Protein AF-A0AAJ0U8J8-F1 (afdb_monomer)

Nearest PDB structures (foldseek):
  8u7y-assembly1_A  TM=4.766E-01  e=3.344E-02  Homo sapiens
  5ek5-assembly1_A  TM=4.121E-01  e=3.546E-02  Escherichia coli CFT073
  7kzw-assembly1_A  TM=3.649E-01  e=8.565E-02  Francisella tularensis subsp. tularensis SCHU S4
  8u01-assembly1_A  TM=3.382E-01  e=1.073E+00  Phocaeicola plebeius
  7dnb-assembly1_C  TM=1.844E-01  e=3.688E+00  Aequorea victoria

pLDDT: mean 79.03, std 18.75, range [35.84, 97.44]

Sequence (184 aa):
MRPILLLILIFAAVLLIQTVGRDTSALDTRLATMEARLERLSRQIEQLEKGNPPSAPSTTAPAPEREAQPAVASNTGDAVAWRLGARVDGEPLRVAARSLDRARDRVELLLEIKTPLDDATAWPRQQGQPAPVSVVVQDSSGSVIAEMPMTLLRGSSQEPGSYLHLGAQLPEQVGARASLIAIR

Solvent-accessible surface area (backbone atoms only — not comparable to full-atom values): 10661 Å² total; per-residue (Å²): 145,66,69,67,65,54,52,52,53,51,52,52,52,54,51,54,51,62,55,55,63,53,56,50,57,57,48,51,54,50,47,55,52,50,50,58,48,49,53,54,50,51,54,53,50,54,52,57,61,75,68,61,84,89,86,81,88,80,90,89,85,82,87,84,88,80,77,84,78,79,83,75,80,75,81,78,68,86,75,58,43,79,45,73,29,70,84,46,63,36,88,38,20,39,68,74,46,75,50,74,42,48,91,70,17,29,39,40,39,31,33,33,28,70,39,70,53,95,61,58,82,62,45,50,60,50,70,71,34,59,38,87,38,30,45,33,31,18,29,87,85,67,48,76,77,46,75,48,65,22,23,28,67,43,50,55,56,74,52,56,80,29,45,39,31,34,32,36,78,52,60,88,69,45,40,71,48,39,37,32,40,36,38,78

Mean predicted aligned error: 17.55 Å

Foldseek 3Di:
DPPVVVVVVVVVVVVVVVVVVVVVVVVVVVVVVVVVVVVVVVVVVVCVVVVDDDDDDDDDDDDDDDPDDDPPDDPPDQDAAEAEDPLAPDPQKDFPDWDADLVQQKTKTKIAGAAQDPCPVQAALDFFAFHPKKKWFAFPVRDTPDIDTWTFHDWNDRDHRTMTMIMDRHPPNRSVRGNYIYMD

Secondary structure (DSSP, 8-state):
--HHHHHHHHHHHHHHHHHHHHHHHHHHHHHHHHHHHHHHHHHHHHHHHHT-------------------------SS--EEEE-TTTEETTEEEEEEEEETTTTEEEEEEEE-S--TTTTTS--STTPEEEEEEEEE-TTS-EEEEEEEEEEE----STT-EEEEEEEPPTTHHHH-SEEEE-

Structure (mmCIF, N/CA/C/O backbone):
data_AF-A0AAJ0U8J8-F1
#
_entry.id   AF-A0AAJ0U8J8-F1
#
loop_
_atom_site.group_PDB
_atom_site.id
_atom_site.type_symbol
_atom_site.label_atom_id
_atom_site.label_alt_id
_atom_site.label_comp_id
_atom_site.label_asym_id
_atom_site.label_entity_id
_atom_site.label_seq_id
_atom_site.pdbx_PDB_ins_code
_atom_site.Cartn_x
_atom_site.Cartn_y
_atom_site.Cartn_z
_atom_site.occupancy
_atom_site.B_iso_or_equiv
_atom_site.auth_seq_id
_atom_site.auth_comp_id
_atom_site.auth_asym_id
_atom_site.auth_atom_id
_atom_site.pdbx_PDB_model_num
ATOM 1 N N . MET A 1 1 ? -7.030 -64.782 23.892 1.00 54.47 1 MET A N 1
ATOM 2 C CA . MET A 1 1 ? -7.068 -63.467 23.207 1.00 54.47 1 MET A CA 1
ATOM 3 C C . MET A 1 1 ? -6.383 -62.390 24.061 1.00 54.47 1 MET A C 1
ATOM 5 O O . MET A 1 1 ? -7.071 -61.668 24.765 1.00 54.47 1 MET A O 1
ATOM 9 N N . ARG A 1 2 ? -5.040 -62.303 24.070 1.00 55.28 2 ARG A N 1
ATOM 10 C CA . ARG A 1 2 ? -4.293 -61.253 24.812 1.00 55.28 2 ARG A CA 1
ATOM 11 C C . ARG A 1 2 ? -3.038 -60.637 24.136 1.00 55.28 2 ARG A C 1
ATOM 13 O O . ARG A 1 2 ? -2.733 -59.513 24.515 1.00 55.28 2 ARG A O 1
ATOM 20 N N . PRO A 1 3 ? -2.338 -61.236 23.141 1.00 61.59 3 PRO A N 1
ATOM 21 C CA . PRO A 1 3 ? -1.106 -60.619 22.617 1.00 61.59 3 PRO A CA 1
ATOM 22 C C . PRO A 1 3 ? -1.365 -59.418 21.688 1.00 61.59 3 PRO A C 1
ATOM 24 O O . PRO A 1 3 ? -0.608 -58.454 21.707 1.00 61.59 3 PRO A O 1
ATOM 27 N N . ILE A 1 4 ? -2.463 -59.438 20.922 1.00 70.06 4 ILE A N 1
ATOM 28 C CA . ILE A 1 4 ? -2.804 -58.383 19.947 1.00 70.06 4 ILE A CA 1
ATOM 29 C C . ILE A 1 4 ? -3.027 -57.027 20.638 1.00 70.06 4 ILE A C 1
ATOM 31 O O . ILE A 1 4 ? -2.553 -56.001 20.162 1.00 70.06 4 ILE A O 1
ATOM 35 N N . LEU A 1 5 ? -3.704 -57.024 21.790 1.00 68.88 5 LEU A N 1
ATOM 36 C CA . LEU A 1 5 ? -4.047 -55.796 22.515 1.00 68.88 5 LEU A CA 1
ATOM 37 C C . LEU A 1 5 ? -2.806 -55.116 23.122 1.00 68.88 5 LEU A C 1
ATOM 39 O O . LEU A 1 5 ? -2.725 -53.892 23.153 1.00 68.88 5 LEU A O 1
ATOM 43 N N . LEU A 1 6 ? -1.808 -55.908 23.527 1.00 73.38 6 LEU A N 1
ATOM 44 C CA . LEU A 1 6 ? -0.528 -55.411 24.033 1.00 73.38 6 LEU A CA 1
ATOM 45 C C . LEU A 1 6 ? 0.322 -54.799 22.903 1.00 73.38 6 LEU A C 1
ATOM 47 O O . LEU A 1 6 ? 0.934 -53.752 23.094 1.00 73.38 6 LEU A O 1
ATOM 51 N N . LEU A 1 7 ? 0.291 -55.393 21.705 1.00 74.31 7 LEU A N 1
ATOM 52 C CA . LEU A 1 7 ? 1.000 -54.880 20.527 1.00 74.31 7 LEU A CA 1
ATOM 53 C C . LEU A 1 7 ? 0.403 -53.551 20.024 1.00 74.31 7 LEU A C 1
ATOM 55 O O . LEU A 1 7 ? 1.154 -52.629 19.714 1.00 74.31 7 LEU A O 1
ATOM 59 N N . ILE A 1 8 ? -0.929 -53.409 20.033 1.00 76.75 8 ILE A N 1
ATOM 60 C CA . ILE A 1 8 ? -1.615 -52.138 19.729 1.00 76.75 8 ILE A CA 1
ATOM 61 C C . ILE A 1 8 ? -1.216 -51.041 20.728 1.00 76.75 8 ILE A C 1
ATOM 63 O O . ILE A 1 8 ? -0.947 -49.913 20.321 1.00 76.75 8 ILE A O 1
ATOM 67 N N . LEU A 1 9 ? -1.139 -51.366 22.023 1.00 77.38 9 LEU A N 1
ATOM 68 C CA . LEU A 1 9 ? -0.808 -50.396 23.070 1.00 77.38 9 LEU A CA 1
ATOM 69 C C . LEU A 1 9 ? 0.653 -49.919 22.969 1.00 77.38 9 LEU A C 1
ATOM 71 O O . LEU A 1 9 ? 0.912 -48.723 23.097 1.00 77.38 9 LEU A O 1
ATOM 75 N N . ILE A 1 10 ? 1.592 -50.815 22.638 1.00 76.88 10 ILE A N 1
ATOM 76 C CA . ILE A 1 10 ? 2.980 -50.441 22.311 1.00 76.88 10 ILE A CA 1
ATOM 77 C C . ILE A 1 10 ? 3.023 -49.541 21.069 1.00 76.88 10 ILE A C 1
ATOM 79 O O . ILE A 1 10 ? 3.691 -48.509 21.092 1.00 76.88 10 ILE A O 1
ATOM 83 N N . PHE A 1 11 ? 2.302 -49.889 19.999 1.00 74.00 11 PHE A N 1
ATOM 84 C CA . PHE A 1 11 ? 2.310 -49.101 18.764 1.00 74.00 11 PHE A CA 1
ATOM 85 C C . PHE A 1 11 ? 1.744 -47.688 18.980 1.00 74.00 11 PHE A C 1
ATOM 87 O O . PHE A 1 11 ? 2.329 -46.716 18.508 1.00 74.00 11 PHE A O 1
ATOM 94 N N . ALA A 1 12 ? 0.670 -47.559 19.766 1.00 71.25 12 ALA A N 1
ATOM 95 C CA . ALA A 1 12 ? 0.108 -46.271 20.166 1.00 71.25 12 ALA A CA 1
ATOM 96 C C . ALA A 1 12 ? 1.095 -45.433 21.000 1.00 71.25 12 ALA A C 1
ATOM 98 O O . ALA A 1 12 ? 1.254 -44.243 20.735 1.00 71.25 12 ALA A O 1
ATOM 99 N N . ALA A 1 13 ? 1.804 -46.046 21.956 1.00 67.56 13 ALA A N 1
ATOM 100 C CA . ALA A 1 13 ? 2.823 -45.359 22.751 1.00 67.56 13 ALA A CA 1
ATOM 101 C C . ALA A 1 13 ? 3.998 -44.860 21.889 1.00 67.56 13 ALA A C 1
ATOM 103 O O . ALA A 1 13 ? 4.424 -43.715 22.033 1.00 67.56 13 ALA A O 1
ATOM 104 N N . VAL A 1 14 ? 4.484 -45.678 20.947 1.00 69.12 14 VAL A N 1
ATOM 105 C CA . VAL A 1 14 ? 5.550 -45.286 20.006 1.00 69.12 14 VAL A CA 1
ATOM 106 C C . VAL A 1 14 ? 5.098 -44.142 19.094 1.00 69.12 14 VAL A C 1
ATOM 108 O O . VAL A 1 14 ? 5.862 -43.198 18.890 1.00 69.12 14 VAL A O 1
ATOM 111 N N . LEU A 1 15 ? 3.857 -44.173 18.591 1.00 64.19 15 LEU A N 1
ATOM 112 C CA . LEU A 1 15 ? 3.301 -43.079 17.787 1.00 64.19 15 LEU A CA 1
ATOM 113 C C . LEU A 1 15 ? 3.243 -41.766 18.577 1.00 64.19 15 LEU A C 1
ATOM 115 O O . LEU A 1 15 ? 3.658 -40.728 18.065 1.00 64.19 15 LEU A O 1
ATOM 119 N N . LEU A 1 16 ? 2.787 -41.826 19.831 1.00 58.59 16 LEU A N 1
ATOM 120 C CA . LEU A 1 16 ? 2.640 -40.658 20.701 1.00 58.59 16 LEU A CA 1
ATOM 121 C C . LEU A 1 16 ? 4.000 -40.023 21.047 1.00 58.59 16 LEU A C 1
ATOM 123 O O . LEU A 1 16 ? 4.135 -38.798 21.051 1.00 58.59 16 LEU A O 1
ATOM 127 N N . ILE A 1 17 ? 5.035 -40.846 21.248 1.00 60.34 17 ILE A N 1
ATOM 128 C CA . ILE A 1 17 ? 6.420 -40.387 21.442 1.00 60.34 17 ILE A CA 1
ATOM 129 C C . ILE A 1 17 ? 6.965 -39.719 20.167 1.00 60.34 17 ILE A C 1
ATOM 131 O O . ILE A 1 17 ? 7.583 -38.656 20.252 1.00 60.34 17 ILE A O 1
ATOM 135 N N . GLN A 1 18 ? 6.708 -40.282 18.978 1.00 56.47 18 GLN A N 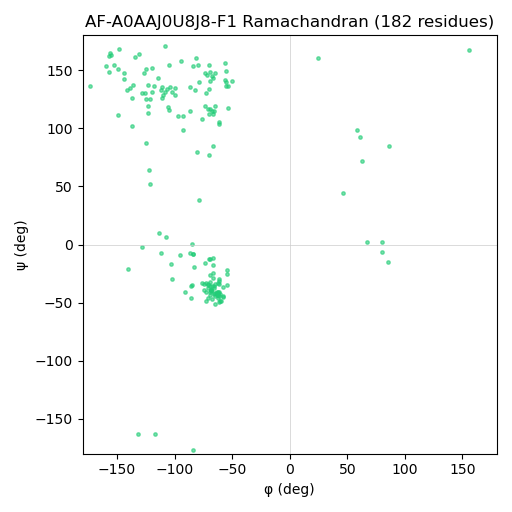1
ATOM 136 C CA . GLN A 1 18 ? 7.174 -39.691 17.714 1.00 56.47 18 GLN A CA 1
ATOM 137 C C . GLN A 1 18 ? 6.467 -38.383 17.333 1.00 56.47 18 GLN A C 1
ATOM 139 O O . GLN A 1 18 ? 7.065 -37.563 16.634 1.00 56.47 18 GLN A O 1
ATOM 144 N N . THR A 1 19 ? 5.228 -38.159 17.779 1.00 54.88 19 THR A N 1
ATOM 145 C CA . THR A 1 19 ? 4.566 -36.856 17.611 1.00 54.88 19 THR A CA 1
ATOM 146 C C . THR A 1 19 ? 5.157 -35.800 18.543 1.00 54.88 19 THR A C 1
ATOM 148 O O . THR A 1 19 ? 5.561 -34.743 18.069 1.00 54.88 19 THR A O 1
ATOM 151 N N . VAL A 1 20 ? 5.313 -36.103 19.838 1.00 55.09 20 VAL A N 1
ATOM 152 C CA . VAL A 1 20 ? 5.799 -35.125 20.833 1.00 55.09 20 VAL A CA 1
ATOM 153 C C . VAL A 1 20 ? 7.255 -34.711 20.574 1.00 55.09 20 VAL A C 1
ATOM 155 O O . VAL A 1 20 ? 7.597 -33.541 20.724 1.00 55.09 20 VAL A O 1
ATOM 158 N N . GLY A 1 21 ? 8.108 -35.633 20.111 1.00 52.66 21 GLY A N 1
ATOM 159 C CA . GLY A 1 21 ? 9.513 -35.338 19.802 1.00 52.66 21 GLY A CA 1
ATOM 160 C C . GLY A 1 21 ? 9.752 -34.431 18.583 1.00 52.66 21 GLY A C 1
ATOM 161 O O . GLY A 1 21 ? 10.874 -33.969 18.396 1.00 52.66 21 GLY A O 1
ATOM 162 N N . ARG A 1 22 ? 8.738 -34.166 17.742 1.00 52.28 22 ARG A N 1
ATOM 163 C CA . ARG A 1 22 ? 8.854 -33.200 16.630 1.00 52.28 22 ARG A CA 1
ATOM 164 C C . ARG A 1 22 ? 8.586 -31.762 17.065 1.00 52.28 22 ARG A C 1
ATOM 166 O O . ARG A 1 22 ? 9.223 -30.848 16.542 1.00 52.28 22 ARG A O 1
ATOM 173 N N . ASP A 1 23 ? 7.674 -31.568 18.013 1.00 55.12 23 ASP A N 1
ATOM 174 C CA . ASP A 1 23 ? 7.295 -30.233 18.477 1.00 55.12 23 ASP A CA 1
ATOM 175 C C . ASP A 1 23 ? 8.398 -29.590 19.328 1.00 55.12 23 ASP A C 1
ATOM 177 O O . ASP A 1 23 ? 8.628 -28.384 19.221 1.00 55.12 23 ASP A O 1
ATOM 181 N N . THR A 1 24 ? 9.155 -30.382 20.100 1.00 57.44 24 THR A N 1
ATOM 182 C CA . THR A 1 24 ? 10.302 -29.880 20.876 1.00 57.44 24 THR A CA 1
ATOM 183 C C . THR A 1 24 ? 11.376 -29.279 19.973 1.00 57.44 24 THR A C 1
ATOM 185 O O . THR A 1 24 ? 11.723 -28.119 20.157 1.00 57.44 24 THR A O 1
ATOM 188 N N . SER A 1 25 ? 11.807 -29.970 18.912 1.00 61.44 25 SER A N 1
ATOM 189 C CA . SER A 1 25 ? 12.820 -29.434 17.987 1.00 61.44 25 SER A CA 1
ATOM 190 C C . SER A 1 25 ? 12.377 -28.148 17.274 1.00 61.44 25 SER A C 1
ATOM 192 O O . SER A 1 25 ? 13.204 -27.282 16.978 1.00 61.44 25 SER A O 1
ATOM 194 N N . ALA A 1 26 ? 11.075 -27.984 17.012 1.00 62.94 26 ALA A N 1
ATOM 195 C CA . ALA A 1 26 ? 10.528 -26.743 16.464 1.00 62.94 26 ALA A CA 1
ATOM 196 C C . ALA A 1 26 ? 10.537 -25.594 17.492 1.00 62.94 26 ALA A C 1
ATOM 198 O O . ALA A 1 26 ? 10.756 -24.438 17.117 1.00 62.94 26 ALA A O 1
ATOM 199 N N . LEU A 1 27 ? 10.330 -25.898 18.777 1.00 63.41 27 LEU A N 1
ATOM 200 C CA . LEU A 1 27 ? 10.461 -24.946 19.882 1.00 63.41 27 LEU A CA 1
ATOM 201 C C . LEU A 1 27 ? 11.927 -24.573 20.136 1.00 63.41 27 LEU A C 1
ATOM 203 O O . LEU A 1 27 ? 12.219 -23.382 20.183 1.00 63.41 27 LEU A O 1
ATOM 207 N N . ASP A 1 28 ? 12.847 -25.539 20.180 1.00 71.56 28 ASP A N 1
ATOM 208 C CA . ASP A 1 28 ? 14.294 -25.311 20.332 1.00 71.56 28 ASP A CA 1
ATOM 209 C C . ASP A 1 28 ? 14.837 -24.414 19.208 1.00 71.56 28 ASP A C 1
ATOM 211 O O . ASP A 1 28 ? 15.539 -23.434 19.456 1.00 71.56 28 ASP A O 1
ATOM 215 N N . THR A 1 29 ? 14.429 -24.675 17.959 1.00 70.56 29 THR A N 1
ATOM 216 C CA . THR A 1 29 ? 14.808 -23.846 16.801 1.00 70.56 29 THR A CA 1
ATOM 217 C C . THR A 1 29 ? 14.302 -22.406 16.943 1.00 70.56 29 THR A C 1
ATOM 219 O O . THR A 1 29 ? 15.016 -21.453 16.620 1.00 70.56 29 THR A O 1
ATOM 222 N N . ARG A 1 30 ? 13.072 -22.214 17.443 1.00 68.06 30 ARG A N 1
ATOM 223 C CA . ARG A 1 30 ? 12.512 -20.878 17.709 1.00 68.06 30 ARG A CA 1
ATOM 224 C C . ARG A 1 30 ? 13.224 -20.183 18.867 1.00 68.06 30 ARG A C 1
ATOM 226 O O . ARG A 1 30 ? 13.466 -18.983 18.763 1.00 68.06 30 ARG A O 1
ATOM 233 N N . LEU A 1 31 ? 13.575 -20.918 19.919 1.00 75.62 31 LEU A N 1
ATOM 234 C CA . LEU A 1 31 ? 14.262 -20.405 21.099 1.00 75.62 31 LEU A CA 1
ATOM 235 C C . LEU A 1 31 ? 15.668 -19.914 20.733 1.00 75.62 31 LEU A C 1
ATOM 237 O O . LEU A 1 31 ? 15.947 -18.731 20.911 1.00 75.62 31 LEU A O 1
ATOM 241 N N . ALA A 1 32 ? 16.466 -20.737 20.047 1.00 76.25 32 ALA A N 1
ATOM 242 C CA . ALA A 1 32 ? 17.775 -20.345 19.516 1.00 76.25 32 ALA A CA 1
ATOM 243 C C . ALA A 1 32 ? 17.692 -19.144 18.545 1.00 76.25 32 ALA A C 1
ATOM 245 O O . ALA A 1 32 ? 18.546 -18.256 18.551 1.00 76.25 32 ALA A O 1
ATOM 246 N N . THR A 1 33 ? 16.630 -19.065 17.730 1.00 76.19 33 THR A N 1
ATOM 247 C CA . THR A 1 33 ? 16.390 -17.909 16.844 1.00 76.19 33 THR A CA 1
ATOM 248 C C . THR A 1 33 ? 16.068 -16.632 17.634 1.00 76.19 33 THR A C 1
ATOM 250 O O . THR A 1 33 ? 16.472 -15.537 17.231 1.00 76.19 33 THR A O 1
ATOM 253 N N . MET A 1 34 ? 15.351 -16.740 18.757 1.00 77.50 34 MET A N 1
ATOM 254 C CA . MET A 1 34 ? 15.074 -15.606 19.644 1.00 77.50 34 MET A CA 1
ATOM 255 C C . MET A 1 34 ? 16.312 -15.180 20.438 1.00 77.50 34 MET A C 1
ATOM 257 O O . MET A 1 34 ? 16.575 -13.982 20.515 1.00 77.50 34 MET A O 1
ATOM 261 N N . GLU A 1 35 ? 17.116 -16.117 20.939 1.00 83.81 35 GLU A N 1
ATOM 262 C CA . GLU A 1 35 ? 18.389 -15.835 21.620 1.00 83.81 35 GLU A CA 1
ATOM 263 C C . GLU A 1 35 ? 19.376 -15.110 20.696 1.00 83.81 35 GLU A C 1
ATOM 265 O O . GLU A 1 35 ? 19.867 -14.033 21.038 1.00 83.81 35 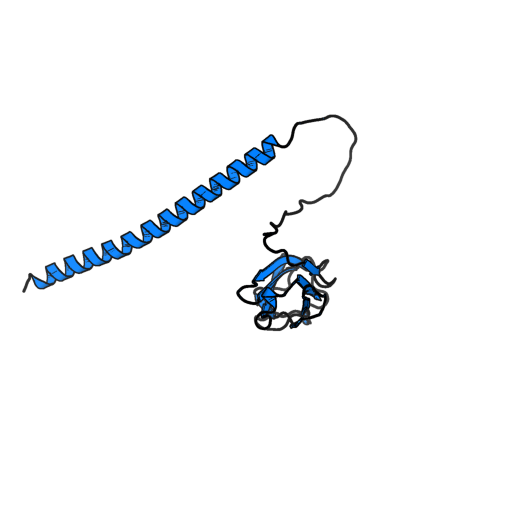GLU A O 1
ATOM 270 N N . ALA A 1 36 ? 19.570 -15.597 19.465 1.00 82.69 36 ALA A N 1
ATOM 271 C CA . ALA A 1 36 ? 20.424 -14.930 18.479 1.00 82.69 36 ALA A CA 1
ATOM 272 C C . ALA A 1 36 ? 19.927 -13.514 18.113 1.00 82.69 36 ALA A C 1
ATOM 274 O O . ALA A 1 36 ? 20.720 -12.622 17.791 1.00 82.69 36 ALA A O 1
ATOM 275 N N . ARG A 1 37 ? 18.608 -13.275 18.177 1.00 79.56 37 ARG A N 1
ATOM 276 C CA . ARG A 1 37 ? 18.017 -11.943 17.986 1.00 79.56 37 ARG A CA 1
ATOM 277 C C . ARG A 1 37 ? 18.244 -11.035 19.199 1.00 79.56 37 ARG A C 1
ATOM 279 O O . ARG A 1 37 ? 18.523 -9.854 18.998 1.00 79.56 37 ARG A O 1
ATOM 286 N N . LEU A 1 38 ? 18.156 -11.565 20.419 1.00 81.81 38 LEU A N 1
ATOM 287 C CA . LEU A 1 38 ? 18.444 -10.837 21.659 1.00 81.81 38 LEU A CA 1
ATOM 288 C C . LEU A 1 38 ? 19.920 -10.430 21.743 1.00 81.81 38 LEU A C 1
ATOM 290 O O . LEU A 1 38 ? 20.200 -9.264 22.009 1.00 81.81 38 LEU A O 1
ATOM 294 N N . GLU A 1 39 ? 20.857 -11.325 21.415 1.00 81.75 39 GLU A N 1
ATOM 295 C CA . GLU A 1 39 ? 22.284 -10.980 21.333 1.00 81.75 39 GLU A CA 1
ATOM 296 C C . GLU A 1 39 ? 22.551 -9.850 20.333 1.00 81.75 39 G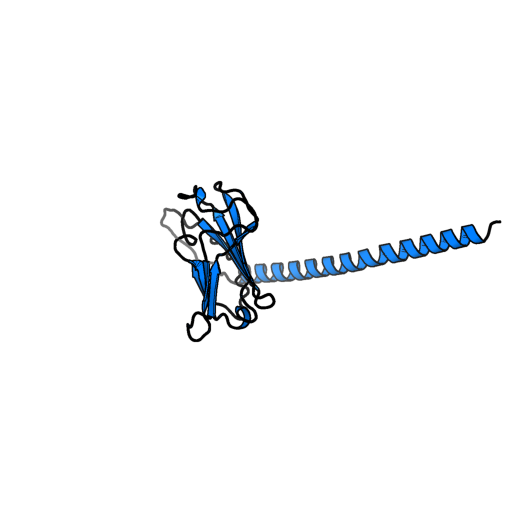LU A C 1
ATOM 298 O O . GLU A 1 39 ? 23.289 -8.910 20.633 1.00 81.75 39 GLU A O 1
ATOM 303 N N . ARG A 1 40 ? 21.947 -9.918 19.138 1.00 78.00 40 ARG A N 1
ATOM 304 C CA . ARG A 1 40 ? 22.126 -8.881 18.113 1.00 78.00 40 ARG A CA 1
ATOM 305 C C . ARG A 1 40 ? 21.612 -7.522 18.594 1.00 78.00 40 ARG A C 1
ATOM 307 O O . ARG A 1 40 ? 22.296 -6.526 18.380 1.00 78.00 40 ARG A O 1
ATOM 314 N N . LEU A 1 41 ? 20.458 -7.484 19.265 1.00 77.69 41 LEU A N 1
ATOM 315 C CA . LEU A 1 41 ? 19.909 -6.258 19.855 1.00 77.69 41 LEU A CA 1
ATOM 316 C C . LEU A 1 41 ? 20.785 -5.726 20.999 1.00 77.69 41 LEU A C 1
ATOM 318 O O . LEU A 1 41 ? 21.044 -4.528 21.051 1.00 77.69 41 LEU A O 1
ATOM 322 N N . SER A 1 42 ? 21.295 -6.601 21.870 1.00 82.06 42 SER A N 1
ATOM 323 C CA . SER A 1 42 ? 22.191 -6.224 22.972 1.00 82.06 42 SER A CA 1
ATOM 324 C C . SER A 1 42 ? 23.476 -5.559 22.464 1.00 82.06 42 SER A C 1
ATOM 326 O O . SER A 1 42 ? 23.793 -4.447 22.888 1.00 82.06 42 SER A O 1
ATOM 328 N N . ARG A 1 43 ? 24.157 -6.158 21.476 1.00 79.00 43 ARG A N 1
ATOM 329 C CA . ARG A 1 43 ? 25.358 -5.558 20.857 1.00 79.00 43 ARG A CA 1
ATOM 330 C C . ARG A 1 43 ? 25.055 -4.231 20.156 1.00 79.00 43 ARG A C 1
ATOM 332 O O . ARG A 1 43 ? 25.902 -3.345 20.131 1.00 79.00 43 ARG A O 1
ATOM 339 N N . GLN A 1 44 ? 23.857 -4.084 19.588 1.00 75.12 44 GLN A N 1
ATOM 340 C CA . GLN A 1 44 ? 23.431 -2.855 18.919 1.00 75.12 44 GLN A CA 1
ATOM 341 C C . GLN A 1 44 ? 23.178 -1.710 19.918 1.00 75.12 44 GLN A C 1
ATOM 343 O O . GLN A 1 44 ? 23.507 -0.565 19.618 1.00 75.12 44 GLN A O 1
ATOM 348 N N . ILE A 1 45 ? 22.672 -2.014 21.119 1.00 79.00 45 ILE A N 1
ATOM 349 C CA . ILE A 1 45 ? 22.563 -1.051 22.229 1.00 79.00 45 ILE A CA 1
ATOM 350 C C . ILE A 1 45 ? 23.957 -0.652 22.731 1.00 79.00 45 ILE A C 1
ATOM 352 O O . ILE A 1 45 ? 24.243 0.537 22.830 1.00 79.00 45 ILE A O 1
ATOM 356 N N . GLU A 1 46 ? 24.857 -1.614 22.954 1.00 77.50 46 GLU A N 1
ATOM 357 C CA . GLU A 1 46 ? 26.224 -1.334 23.423 1.00 77.50 46 GLU A CA 1
ATOM 358 C C . GLU A 1 46 ? 27.024 -0.467 22.426 1.00 77.50 46 GLU A C 1
ATOM 360 O O . GLU A 1 46 ? 27.816 0.388 22.824 1.00 77.50 46 GLU A O 1
ATOM 365 N N . GLN A 1 47 ? 26.793 -0.639 21.119 1.00 70.38 47 GLN A N 1
ATOM 366 C CA . GLN A 1 47 ? 27.375 0.214 20.074 1.00 70.38 47 GLN A CA 1
ATOM 367 C C . GLN A 1 47 ? 26.799 1.637 20.065 1.00 70.38 47 GLN A C 1
ATOM 369 O O . GLN A 1 47 ? 27.546 2.582 19.815 1.00 70.38 47 GLN A O 1
ATOM 374 N N . LEU A 1 48 ? 25.505 1.808 20.356 1.00 67.25 48 LEU A N 1
ATOM 375 C CA . LEU A 1 48 ? 24.887 3.130 20.508 1.00 67.25 48 LEU A CA 1
ATOM 376 C C . LEU A 1 48 ? 25.396 3.846 21.768 1.00 67.25 48 LEU A C 1
ATOM 378 O O . LEU A 1 48 ? 25.672 5.042 21.721 1.00 67.25 48 LEU A O 1
ATOM 382 N N . GLU A 1 49 ? 25.587 3.116 22.867 1.00 63.75 49 GLU A N 1
ATOM 383 C CA . GLU A 1 49 ? 26.095 3.655 24.133 1.00 63.75 49 GLU A CA 1
ATOM 384 C C . GLU A 1 49 ? 27.576 4.064 24.034 1.00 63.75 49 GLU A C 1
ATOM 386 O O . GLU A 1 49 ? 27.948 5.168 24.433 1.00 63.75 49 GLU A O 1
ATOM 391 N N . LYS A 1 50 ? 28.421 3.239 23.399 1.00 63.00 50 LYS A N 1
ATOM 392 C CA . LYS A 1 50 ? 29.836 3.571 23.132 1.00 63.00 50 LYS A CA 1
ATOM 393 C C . LYS A 1 50 ? 30.036 4.666 22.076 1.00 63.00 50 LYS A C 1
ATOM 395 O O . LYS A 1 50 ? 31.146 5.177 21.948 1.00 63.00 50 LYS A O 1
ATOM 400 N N . GLY A 1 51 ? 28.994 5.030 21.327 1.00 50.00 51 GLY A N 1
ATOM 401 C CA . GLY A 1 51 ? 29.049 6.028 20.255 1.00 50.00 51 GLY A CA 1
ATOM 402 C C . GLY A 1 51 ? 28.919 7.492 20.697 1.00 50.00 51 GLY A C 1
ATOM 403 O O . GLY A 1 51 ? 29.097 8.374 19.860 1.00 50.00 51 GLY A O 1
ATOM 404 N N . ASN A 1 52 ? 28.611 7.773 21.970 1.00 53.31 52 ASN A N 1
ATOM 405 C CA . ASN A 1 52 ? 28.245 9.119 22.430 1.00 53.3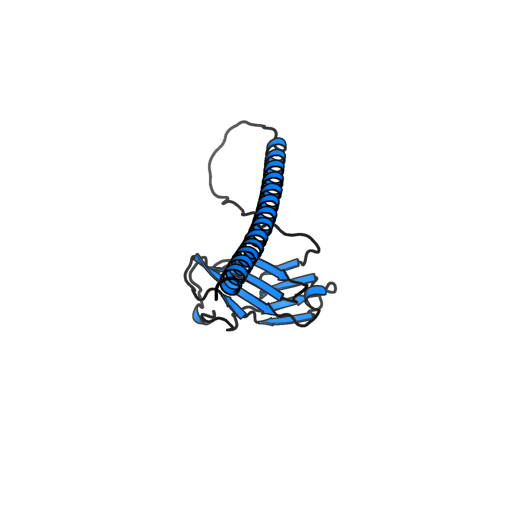1 52 ASN A CA 1
ATOM 406 C C . ASN A 1 52 ? 29.128 9.629 23.595 1.00 53.31 52 ASN A C 1
ATOM 408 O O . ASN A 1 52 ? 28.758 9.464 24.761 1.00 53.31 52 ASN A O 1
ATOM 412 N N . PRO A 1 53 ? 30.282 10.272 23.323 1.00 51.72 53 PRO A N 1
ATOM 413 C CA . PRO A 1 53 ? 31.060 10.945 24.361 1.00 51.72 53 PRO A CA 1
ATOM 414 C C . PRO A 1 53 ? 30.327 12.203 24.878 1.00 51.72 53 PRO A C 1
ATOM 416 O O . PRO A 1 53 ? 29.733 12.939 24.087 1.00 51.72 53 PRO A O 1
ATOM 419 N N . PRO A 1 54 ? 30.368 12.497 26.190 1.00 54.50 54 PRO A N 1
ATOM 420 C CA . PRO A 1 54 ? 29.648 13.628 26.765 1.00 54.50 54 PRO A CA 1
ATOM 421 C C . PRO A 1 54 ? 30.375 14.957 26.524 1.00 54.50 54 PRO A C 1
ATOM 423 O O . PRO A 1 54 ? 31.591 15.062 26.682 1.00 54.50 54 PRO A O 1
ATOM 426 N N . SER A 1 55 ? 29.621 16.014 26.221 1.00 40.97 55 SER A N 1
ATOM 427 C CA . SER A 1 55 ? 30.084 17.404 26.323 1.00 40.97 55 SER A CA 1
ATOM 428 C C . SER A 1 55 ? 28.917 18.338 26.651 1.00 40.97 55 SER A C 1
ATOM 430 O O . SER A 1 55 ? 28.011 18.543 25.850 1.00 40.97 55 SER A O 1
ATOM 432 N N . ALA A 1 5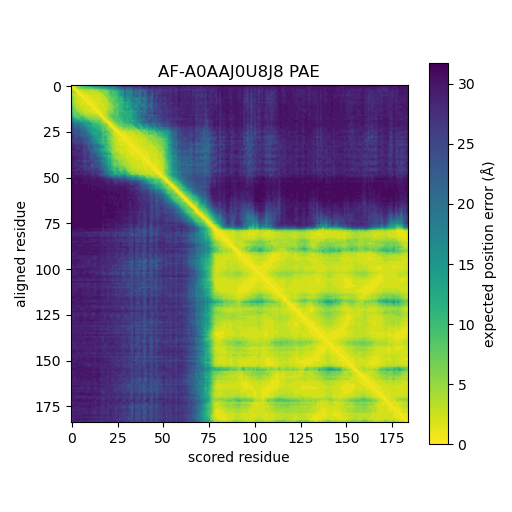6 ? 28.961 18.886 27.861 1.00 44.97 56 ALA A N 1
ATOM 433 C CA . ALA A 1 56 ? 28.096 19.918 28.437 1.00 44.97 56 ALA A CA 1
ATOM 434 C C . ALA A 1 56 ? 28.967 20.734 29.428 1.00 44.97 56 ALA A C 1
ATOM 436 O O . ALA A 1 56 ? 30.050 20.240 29.766 1.00 44.97 56 ALA A O 1
ATOM 437 N N . PRO A 1 57 ? 28.547 21.910 29.955 1.00 55.75 57 PRO A N 1
ATOM 438 C CA . PRO A 1 57 ? 27.259 22.618 29.835 1.00 55.75 57 PRO A CA 1
ATOM 439 C C . PRO A 1 57 ? 27.449 24.003 29.122 1.00 55.75 57 PRO A C 1
ATOM 441 O O . PRO A 1 57 ? 28.441 24.161 28.419 1.00 55.75 57 PRO A O 1
ATOM 444 N N . SER A 1 58 ? 26.575 25.028 29.133 1.00 40.41 58 SER A N 1
ATOM 445 C CA . SER A 1 58 ? 25.403 25.340 29.975 1.00 40.41 58 SER A CA 1
ATOM 446 C C . SER A 1 58 ? 24.373 26.272 29.294 1.00 40.41 58 SER A C 1
ATOM 448 O O . SER A 1 58 ? 24.702 27.014 28.379 1.00 40.41 58 SER A O 1
ATOM 450 N N . THR A 1 59 ? 23.166 26.320 29.875 1.00 40.31 59 THR A N 1
ATOM 451 C CA . THR A 1 59 ? 22.271 27.499 29.989 1.00 40.31 59 THR A CA 1
ATOM 452 C C . THR A 1 59 ? 21.784 28.224 28.718 1.00 40.31 59 THR A C 1
ATOM 454 O O . THR A 1 59 ? 22.396 29.189 28.269 1.00 40.31 59 THR A O 1
ATOM 457 N N . THR A 1 60 ? 20.558 27.906 28.276 1.00 37.53 60 THR A N 1
ATOM 458 C CA . THR A 1 60 ? 19.371 28.809 28.306 1.00 37.53 60 THR A CA 1
ATOM 459 C C . THR A 1 60 ? 18.121 28.025 27.859 1.00 37.53 60 THR A C 1
ATOM 461 O O . THR A 1 60 ? 18.185 27.241 26.918 1.00 37.53 60 THR A O 1
ATOM 464 N N . ALA A 1 61 ? 16.993 28.203 28.553 1.00 43.44 61 ALA A N 1
ATOM 465 C CA . ALA A 1 61 ? 15.676 27.603 28.265 1.00 43.44 61 ALA A CA 1
ATOM 466 C C . ALA A 1 61 ? 14.703 28.692 27.729 1.00 43.44 61 ALA A C 1
ATOM 468 O O . ALA A 1 61 ? 15.069 29.864 27.855 1.00 43.44 61 ALA A O 1
ATOM 469 N N . PRO A 1 62 ? 13.478 28.395 27.216 1.00 47.97 62 PRO A N 1
ATOM 470 C CA . PRO A 1 62 ? 12.767 27.101 27.192 1.00 47.97 62 PRO A CA 1
ATOM 471 C C . PRO A 1 62 ? 12.095 26.673 25.849 1.00 47.97 62 PRO A C 1
ATOM 473 O O . PRO A 1 62 ? 11.837 27.507 24.995 1.00 47.97 62 PRO A O 1
ATOM 476 N N . ALA A 1 63 ? 11.809 25.358 25.749 1.00 44.75 63 ALA A N 1
ATOM 477 C CA . ALA A 1 63 ? 10.667 24.596 25.160 1.00 44.75 63 ALA A CA 1
ATOM 478 C C . ALA A 1 63 ? 9.752 25.159 24.017 1.00 44.75 63 ALA A C 1
ATOM 480 O O . ALA A 1 63 ? 9.614 26.371 23.901 1.00 44.75 63 ALA A O 1
ATOM 481 N N . PRO A 1 64 ? 8.998 24.312 23.255 1.00 50.53 64 PRO A N 1
ATOM 482 C CA . PRO A 1 64 ? 8.787 22.855 23.385 1.00 50.53 64 PRO A CA 1
ATOM 483 C C . PRO A 1 64 ? 8.963 22.048 22.059 1.00 50.53 64 PRO A C 1
ATOM 485 O O . PRO A 1 64 ? 9.541 22.527 21.092 1.00 50.53 64 PRO A O 1
ATOM 488 N N . GLU A 1 65 ? 8.453 20.807 22.048 1.00 41.75 65 GLU A N 1
ATOM 489 C CA . GLU A 1 65 ? 8.068 19.999 20.869 1.00 41.75 65 GLU A CA 1
ATOM 490 C C . GLU A 1 65 ? 9.137 19.614 19.822 1.00 41.75 65 GLU A C 1
ATOM 492 O O . GLU A 1 65 ? 9.276 20.197 18.747 1.00 41.75 65 GLU A O 1
ATOM 497 N N . ARG A 1 66 ? 9.732 18.435 20.039 1.00 39.59 66 ARG A N 1
ATOM 498 C CA . ARG A 1 66 ? 9.836 17.434 18.966 1.00 39.59 66 ARG A CA 1
ATOM 499 C C . ARG A 1 66 ? 9.507 16.057 19.520 1.00 39.59 66 ARG A C 1
ATOM 501 O O . ARG A 1 66 ? 10.324 15.443 20.202 1.00 39.59 66 ARG A O 1
ATOM 508 N N . GLU A 1 67 ? 8.288 15.603 19.244 1.00 38.75 67 GLU A N 1
ATOM 509 C CA . GLU A 1 67 ? 7.876 14.233 19.532 1.00 38.75 67 GLU A CA 1
ATOM 510 C C . GLU A 1 67 ? 8.819 13.224 18.871 1.00 38.75 67 GLU A C 1
ATOM 512 O O . GLU A 1 67 ? 9.393 13.469 17.804 1.00 38.75 67 GLU A O 1
ATOM 517 N N . ALA A 1 68 ? 8.959 12.070 19.521 1.00 39.12 68 ALA A N 1
ATOM 518 C CA . ALA A 1 68 ? 9.796 10.980 19.057 1.00 39.12 68 ALA A CA 1
ATOM 519 C C . ALA A 1 68 ? 9.449 10.590 17.612 1.00 39.12 68 ALA A C 1
ATOM 521 O O . ALA A 1 68 ? 8.359 10.093 17.332 1.00 39.12 68 ALA A O 1
ATOM 522 N N . GLN A 1 69 ? 10.410 10.746 16.700 1.00 48.78 69 GLN A N 1
ATOM 523 C CA . GLN A 1 69 ? 10.364 10.069 15.410 1.00 48.78 69 GLN A CA 1
ATOM 524 C C . GLN A 1 69 ? 10.525 8.561 15.658 1.00 48.78 69 GLN A C 1
ATOM 526 O O . GLN A 1 69 ? 11.603 8.141 16.088 1.00 48.78 69 GLN A O 1
ATOM 531 N N . PRO A 1 70 ? 9.517 7.714 15.373 1.00 42.38 70 PRO A N 1
ATOM 532 C CA . PRO A 1 70 ? 9.764 6.289 15.297 1.00 42.38 70 PRO A CA 1
ATOM 533 C C . PRO A 1 70 ? 10.604 6.047 14.043 1.00 42.38 70 PRO A C 1
ATOM 535 O O . PRO A 1 70 ? 10.135 6.235 12.918 1.00 42.38 70 PRO A O 1
ATOM 538 N N . ALA A 1 71 ? 11.856 5.637 14.234 1.00 45.06 71 ALA A N 1
ATOM 539 C CA . ALA A 1 71 ? 12.704 5.154 13.156 1.00 45.06 71 ALA A CA 1
ATOM 540 C C . ALA A 1 71 ? 12.132 3.828 12.625 1.00 45.06 71 ALA A C 1
ATOM 542 O O . ALA A 1 71 ? 12.520 2.742 13.058 1.00 45.06 71 ALA A O 1
ATOM 543 N N . VAL A 1 72 ? 11.169 3.913 11.703 1.00 46.19 72 VAL A N 1
ATOM 544 C CA . VAL A 1 72 ? 10.657 2.742 10.990 1.00 46.19 72 VAL A CA 1
ATOM 545 C C . VAL A 1 72 ? 11.802 2.206 10.139 1.00 46.19 72 VAL A C 1
ATOM 547 O O . VAL A 1 72 ? 12.293 2.891 9.243 1.00 46.19 72 VAL A O 1
ATOM 550 N N . ALA A 1 73 ? 12.256 0.996 10.459 1.00 39.72 73 ALA A N 1
ATOM 551 C CA . ALA A 1 73 ? 13.401 0.382 9.810 1.00 39.72 73 ALA A CA 1
ATOM 552 C C . ALA A 1 73 ? 13.144 0.191 8.307 1.00 39.72 73 ALA A C 1
ATOM 554 O O . ALA A 1 73 ? 12.444 -0.734 7.890 1.00 39.72 73 ALA A O 1
ATOM 555 N N . SER A 1 74 ? 13.753 1.049 7.489 1.00 42.72 74 SER A N 1
ATOM 556 C CA . SER A 1 74 ? 13.918 0.800 6.062 1.00 42.72 74 SER A CA 1
ATOM 557 C C . SER A 1 74 ? 14.763 -0.461 5.892 1.00 42.72 74 SER A C 1
ATOM 559 O O . SER A 1 74 ? 15.978 -0.431 6.093 1.00 42.72 74 SER A O 1
ATOM 561 N N . ASN A 1 75 ? 14.128 -1.574 5.519 1.00 42.66 75 ASN A N 1
ATOM 562 C CA . ASN A 1 75 ? 14.826 -2.765 5.036 1.00 42.66 75 ASN A CA 1
ATOM 563 C C . ASN A 1 75 ? 15.417 -2.457 3.652 1.00 42.66 75 ASN A C 1
ATOM 565 O O . ASN A 1 75 ? 14.866 -2.825 2.617 1.00 42.66 75 ASN A O 1
ATOM 569 N N . THR A 1 76 ? 16.527 -1.720 3.647 1.00 40.66 76 THR A N 1
ATOM 570 C CA . THR A 1 76 ? 17.215 -1.242 2.448 1.00 40.66 76 THR A CA 1
ATOM 571 C C . THR A 1 76 ? 18.077 -2.352 1.851 1.00 40.66 76 THR A C 1
ATOM 573 O O . THR A 1 76 ? 19.293 -2.387 2.020 1.00 40.66 76 THR A O 1
ATOM 576 N N . GLY A 1 77 ? 17.430 -3.256 1.123 1.00 35.84 77 GLY A N 1
ATOM 577 C CA . GLY A 1 77 ? 18.045 -4.025 0.049 1.00 35.84 77 GLY A CA 1
ATOM 578 C C . GLY A 1 77 ? 17.229 -3.770 -1.211 1.00 35.84 77 GLY A C 1
ATOM 579 O O . GLY A 1 77 ? 16.067 -4.153 -1.245 1.00 35.84 77 GLY A O 1
ATOM 580 N N . ASP A 1 78 ? 17.821 -3.101 -2.205 1.00 48.31 78 ASP A N 1
ATOM 581 C CA . ASP A 1 78 ? 17.157 -2.729 -3.466 1.00 48.31 78 ASP A CA 1
ATOM 582 C C . ASP A 1 78 ? 15.961 -1.752 -3.274 1.00 48.31 78 ASP A C 1
ATOM 584 O O . ASP A 1 78 ? 14.775 -2.095 -3.341 1.00 48.31 78 ASP A O 1
ATOM 588 N N . ALA A 1 79 ? 16.291 -0.497 -2.948 1.00 74.38 79 ALA A N 1
ATOM 589 C CA . ALA A 1 79 ? 15.338 0.512 -2.487 1.00 74.38 79 ALA A CA 1
ATOM 590 C C . ALA A 1 79 ? 14.469 1.104 -3.611 1.00 74.38 79 ALA A C 1
ATOM 592 O O . ALA A 1 79 ? 14.918 1.947 -4.384 1.00 74.38 79 ALA A O 1
ATOM 593 N N . VAL A 1 80 ? 13.186 0.736 -3.624 1.00 89.56 80 VAL A N 1
ATOM 594 C CA . VAL A 1 80 ? 12.156 1.432 -4.411 1.00 89.56 80 VAL A CA 1
ATOM 595 C C . VAL A 1 80 ? 11.847 2.780 -3.759 1.00 89.56 80 VAL A C 1
ATOM 597 O O . VAL A 1 80 ? 11.603 2.850 -2.551 1.00 89.56 80 VAL A O 1
ATOM 600 N N . ALA A 1 81 ? 11.849 3.854 -4.547 1.00 93.75 81 ALA A N 1
ATOM 601 C CA . ALA A 1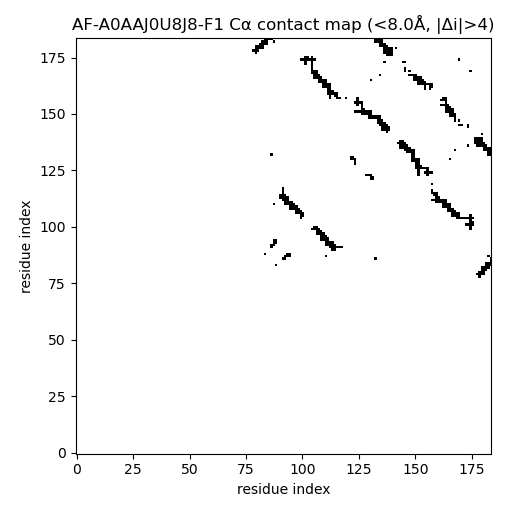 81 ? 11.451 5.178 -4.090 1.00 93.75 81 ALA A CA 1
ATOM 602 C C . ALA A 1 81 ? 9.941 5.225 -3.808 1.00 93.75 81 ALA A C 1
ATOM 604 O O . ALA A 1 81 ? 9.149 4.563 -4.476 1.00 93.75 81 ALA A O 1
ATOM 605 N N . TRP A 1 82 ? 9.525 6.045 -2.842 1.00 94.25 82 TRP A N 1
ATOM 606 C CA . TRP A 1 82 ? 8.113 6.222 -2.497 1.00 94.25 82 TRP A CA 1
ATOM 607 C C . TRP A 1 82 ? 7.730 7.693 -2.550 1.00 94.25 82 TRP A C 1
ATOM 609 O O . TRP A 1 82 ? 8.388 8.529 -1.930 1.00 94.25 82 TRP A O 1
ATOM 619 N N . ARG A 1 83 ? 6.634 7.998 -3.243 1.00 94.81 83 ARG A N 1
ATOM 620 C CA . ARG A 1 83 ? 5.967 9.303 -3.223 1.00 94.81 83 ARG A CA 1
ATOM 621 C C . ARG A 1 83 ? 4.548 9.114 -2.711 1.00 94.81 83 ARG A C 1
ATOM 623 O O . ARG A 1 83 ? 3.833 8.225 -3.162 1.00 94.81 83 ARG A O 1
ATOM 630 N N . LEU A 1 84 ? 4.151 9.936 -1.756 1.00 93.31 84 LEU A N 1
ATOM 631 C CA . LEU A 1 84 ? 2.825 9.884 -1.162 1.00 93.31 84 LEU A CA 1
ATOM 632 C C . LEU A 1 84 ? 2.059 11.140 -1.587 1.00 93.31 84 LEU A C 1
ATOM 634 O O . LEU A 1 84 ? 2.621 12.233 -1.639 1.00 93.31 84 LEU A O 1
ATOM 638 N N . GLY A 1 85 ? 0.802 10.965 -1.977 1.00 89.00 85 GLY A N 1
ATOM 639 C CA . GLY A 1 85 ? -0.105 12.058 -2.299 1.00 89.00 85 GLY A CA 1
ATOM 640 C C . GLY A 1 85 ? -0.675 12.683 -1.030 1.00 89.00 85 GLY A C 1
ATOM 641 O O . GLY A 1 85 ? -0.816 12.012 -0.009 1.00 89.00 85 GLY A O 1
ATOM 642 N N . ALA A 1 86 ? -1.072 13.955 -1.113 1.00 86.00 86 ALA A N 1
ATOM 643 C CA . ALA A 1 86 ? -1.556 14.730 0.034 1.00 86.00 86 ALA A CA 1
ATOM 644 C C . ALA A 1 86 ? -2.729 14.077 0.800 1.00 86.00 86 ALA A C 1
ATOM 646 O O . ALA A 1 86 ? -2.877 14.309 1.991 1.00 86.00 86 ALA A O 1
ATOM 647 N N . ARG A 1 87 ? -3.528 13.215 0.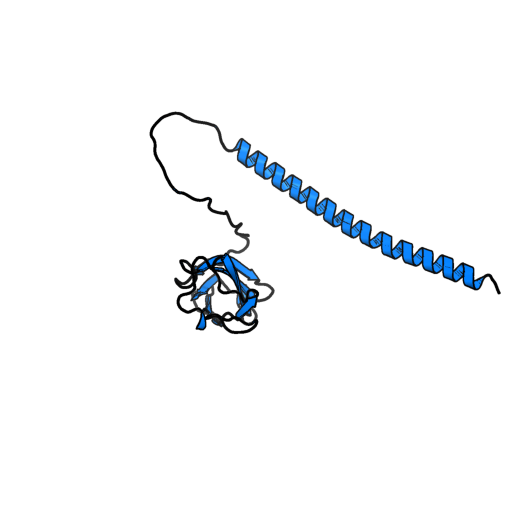148 1.00 85.00 87 ARG A N 1
ATOM 648 C CA . ARG A 1 87 ? -4.628 12.456 0.774 1.00 85.00 87 ARG A CA 1
ATOM 649 C C . ARG A 1 87 ? -4.168 11.406 1.804 1.00 85.00 87 ARG A C 1
ATOM 651 O O . ARG A 1 87 ? -4.996 10.940 2.577 1.00 85.00 87 ARG A O 1
ATOM 658 N N . VAL A 1 88 ? -2.896 10.997 1.801 1.00 86.25 88 VAL A N 1
ATOM 659 C CA . VAL A 1 88 ? -2.356 9.953 2.703 1.00 86.25 88 VAL A CA 1
ATOM 660 C C . VAL A 1 88 ? -1.095 10.372 3.469 1.00 86.25 88 VAL A C 1
ATOM 662 O O . VAL A 1 88 ? -0.580 9.575 4.250 1.00 86.25 88 VAL A O 1
ATOM 665 N N . ASP A 1 89 ? -0.581 11.582 3.235 1.00 84.25 89 ASP A N 1
ATOM 666 C CA . ASP A 1 89 ? 0.680 12.091 3.800 1.00 84.25 89 ASP A CA 1
ATOM 667 C C . ASP A 1 89 ? 0.448 13.375 4.615 1.00 84.25 89 ASP A C 1
ATOM 669 O O . ASP A 1 89 ? 1.051 14.419 4.368 1.00 84.25 89 ASP A O 1
ATOM 673 N N . GLY A 1 90 ? -0.502 13.318 5.551 1.00 81.75 90 GLY A N 1
ATOM 674 C CA . GLY A 1 90 ? -0.951 14.469 6.335 1.00 81.75 90 GLY A CA 1
ATOM 675 C C . GLY A 1 90 ? -2.375 14.278 6.852 1.00 81.75 90 GLY A C 1
ATOM 676 O O . GLY A 1 90 ? -3.076 13.360 6.437 1.00 81.75 90 GLY A O 1
ATOM 677 N N . GLU A 1 91 ? -2.819 15.125 7.778 1.00 84.06 91 GLU A N 1
ATOM 678 C CA . GLU A 1 91 ? -4.165 14.998 8.352 1.00 84.06 91 GLU A CA 1
ATOM 679 C C . GLU A 1 91 ? -5.258 14.989 7.258 1.00 84.06 91 GLU A C 1
ATOM 681 O O . GLU A 1 91 ? -5.171 15.776 6.313 1.00 84.06 91 GLU A O 1
ATOM 686 N N . PRO A 1 92 ? -6.265 14.095 7.348 1.00 89.62 92 PRO A N 1
ATOM 687 C CA . PRO A 1 92 ? -6.582 13.218 8.484 1.00 89.62 92 PRO A CA 1
ATOM 688 C C . PRO A 1 92 ? -5.823 11.874 8.555 1.00 89.62 92 PRO A C 1
ATOM 690 O O . PRO A 1 92 ? -6.060 11.097 9.483 1.00 89.62 92 PRO A O 1
ATOM 693 N N . LEU A 1 93 ? -4.918 11.562 7.617 1.00 92.81 93 LEU A N 1
ATOM 694 C CA . LEU A 1 93 ? -4.332 10.225 7.429 1.00 92.81 93 LEU A CA 1
ATOM 695 C C . LEU A 1 93 ? -2.796 10.198 7.466 1.00 92.81 93 LEU A C 1
ATOM 697 O O . LEU A 1 93 ? -2.110 10.827 6.666 1.00 92.81 93 LEU A O 1
ATOM 701 N N . ARG A 1 94 ? -2.231 9.357 8.334 1.00 91.44 94 ARG A N 1
ATOM 702 C CA . ARG A 1 94 ? -0.782 9.130 8.415 1.00 91.44 94 ARG A CA 1
ATOM 703 C C . ARG A 1 94 ? -0.411 7.752 7.877 1.00 91.44 94 ARG A C 1
ATOM 705 O O . ARG A 1 94 ? -0.958 6.750 8.330 1.00 91.44 94 ARG A O 1
ATOM 712 N N . VAL A 1 95 ? 0.591 7.657 7.000 1.00 93.88 95 VAL A N 1
ATOM 713 C CA . VAL A 1 95 ? 1.205 6.356 6.677 1.00 93.88 95 VAL A CA 1
ATOM 714 C C . VAL A 1 95 ? 1.942 5.808 7.903 1.00 93.88 95 VAL A C 1
ATOM 716 O O . VAL A 1 95 ? 2.975 6.338 8.313 1.00 93.88 95 VAL A O 1
ATOM 719 N N . ALA A 1 96 ? 1.423 4.720 8.468 1.00 92.56 96 ALA A N 1
ATOM 720 C CA . ALA A 1 96 ? 2.048 3.973 9.557 1.00 92.56 96 ALA A CA 1
ATOM 721 C C . ALA A 1 96 ? 3.047 2.926 9.032 1.00 92.56 96 ALA A C 1
ATOM 723 O O . ALA A 1 96 ? 4.097 2.710 9.635 1.00 92.56 96 ALA A O 1
ATOM 724 N N . ALA A 1 97 ? 2.749 2.298 7.890 1.00 93.12 97 ALA A N 1
ATOM 725 C CA . ALA A 1 97 ? 3.661 1.391 7.194 1.00 93.12 97 ALA A CA 1
ATOM 726 C C . ALA A 1 97 ? 3.387 1.362 5.683 1.00 93.12 97 ALA A C 1
ATOM 728 O O . ALA A 1 97 ? 2.269 1.609 5.236 1.00 93.12 97 ALA A O 1
ATOM 729 N N . ARG A 1 98 ? 4.407 1.019 4.894 1.00 94.50 98 ARG A N 1
ATOM 730 C CA . ARG A 1 98 ? 4.321 0.809 3.440 1.00 94.50 98 ARG A CA 1
ATOM 731 C C . ARG A 1 98 ? 5.253 -0.324 3.029 1.00 94.50 98 ARG A C 1
ATOM 733 O O . ARG A 1 98 ? 6.350 -0.429 3.581 1.00 94.50 98 ARG A O 1
ATOM 740 N N . SER A 1 99 ? 4.844 -1.159 2.081 1.00 94.75 99 SER A N 1
ATOM 741 C CA . SER A 1 99 ? 5.673 -2.258 1.584 1.00 94.75 99 SER A CA 1
ATOM 742 C C . SER A 1 99 ? 5.397 -2.586 0.117 1.00 94.75 99 SER A C 1
ATOM 744 O O . SER A 1 99 ? 4.294 -2.401 -0.398 1.00 94.75 99 SER A O 1
ATOM 746 N N . LEU A 1 100 ? 6.437 -3.092 -0.546 1.00 94.19 100 LEU A N 1
ATOM 747 C CA . LEU A 1 100 ? 6.364 -3.756 -1.841 1.00 94.19 100 LEU A CA 1
ATOM 748 C C . LEU A 1 100 ? 6.959 -5.153 -1.669 1.00 94.19 100 LEU A C 1
ATOM 750 O O . LEU A 1 100 ? 8.138 -5.293 -1.345 1.00 94.19 100 LEU A O 1
ATOM 754 N N . ASP A 1 101 ? 6.158 -6.177 -1.924 1.00 93.69 101 ASP A N 1
ATOM 755 C CA . ASP A 1 101 ? 6.623 -7.542 -2.114 1.00 93.69 101 ASP A CA 1
ATOM 756 C C . ASP A 1 101 ? 6.855 -7.766 -3.612 1.00 93.69 101 ASP A C 1
ATOM 758 O O . ASP A 1 101 ? 5.913 -8.012 -4.368 1.00 93.69 101 ASP A O 1
ATOM 762 N N . ARG A 1 102 ? 8.117 -7.658 -4.046 1.00 91.25 102 ARG A N 1
ATOM 763 C CA . ARG A 1 102 ? 8.500 -7.868 -5.452 1.00 91.25 102 ARG A CA 1
ATOM 764 C C . ARG A 1 102 ? 8.315 -9.315 -5.919 1.00 91.25 102 ARG A C 1
ATOM 766 O O . ARG A 1 102 ? 8.175 -9.535 -7.112 1.00 91.25 102 ARG A O 1
ATOM 773 N N . ALA A 1 103 ? 8.330 -10.292 -5.009 1.00 89.19 103 ALA A N 1
ATOM 774 C CA . ALA A 1 103 ? 8.186 -11.708 -5.351 1.00 89.19 103 ALA A CA 1
ATOM 775 C C . ALA A 1 103 ? 6.716 -12.127 -5.512 1.00 89.19 103 ALA A C 1
ATOM 777 O O . ALA A 1 103 ? 6.431 -13.155 -6.120 1.00 89.19 103 ALA A O 1
ATOM 778 N N . ARG A 1 104 ? 5.786 -11.342 -4.954 1.00 91.25 104 ARG A N 1
ATOM 779 C CA . ARG A 1 104 ? 4.333 -11.530 -5.091 1.00 91.25 104 ARG A CA 1
ATOM 780 C C . ARG A 1 104 ? 3.653 -10.410 -5.878 1.00 91.25 104 ARG A C 1
ATOM 782 O O . ARG A 1 104 ? 2.429 -10.343 -5.857 1.00 91.25 104 ARG A O 1
ATOM 789 N N . ASP A 1 105 ? 4.424 -9.526 -6.515 1.00 94.75 105 ASP A N 1
ATOM 790 C CA . ASP A 1 105 ? 3.939 -8.343 -7.240 1.00 94.75 105 ASP A CA 1
ATOM 791 C C . ASP A 1 105 ? 2.890 -7.540 -6.440 1.00 94.75 105 ASP A C 1
ATOM 793 O O . ASP A 1 105 ? 1.839 -7.168 -6.950 1.00 94.75 105 ASP A O 1
ATOM 797 N N . ARG A 1 106 ? 3.123 -7.304 -5.141 1.00 95.56 106 ARG A N 1
ATOM 798 C CA . ARG A 1 106 ? 2.076 -6.812 -4.228 1.00 95.56 106 ARG A CA 1
ATOM 799 C C . ARG A 1 106 ? 2.503 -5.583 -3.441 1.00 95.56 106 ARG A C 1
ATOM 801 O O . ARG A 1 106 ? 3.552 -5.580 -2.803 1.00 95.56 106 ARG A O 1
ATOM 808 N N . VAL A 1 107 ? 1.658 -4.555 -3.450 1.00 96.06 107 VAL A N 1
ATOM 809 C CA . VAL A 1 107 ? 1.842 -3.317 -2.678 1.00 96.06 107 VAL A CA 1
ATOM 810 C C . VAL A 1 107 ? 0.866 -3.302 -1.511 1.00 96.06 107 VAL A C 1
ATOM 812 O O . VAL A 1 107 ? -0.325 -3.556 -1.699 1.00 96.06 107 VAL A O 1
ATOM 815 N N . GLU A 1 108 ? 1.352 -2.966 -0.318 1.00 96.69 108 GLU A N 1
ATOM 816 C CA . GLU A 1 108 ? 0.515 -2.707 0.854 1.00 96.69 108 GLU A CA 1
ATOM 817 C C . GLU A 1 108 ? 0.823 -1.343 1.478 1.00 96.69 108 GLU A C 1
ATOM 819 O O . GLU A 1 108 ? 1.963 -0.868 1.487 1.00 96.69 108 GLU A O 1
ATOM 824 N N . LEU A 1 109 ? -0.216 -0.732 2.042 1.00 95.50 109 LEU A N 1
ATOM 825 C CA . LEU A 1 109 ? -0.158 0.541 2.745 1.00 95.50 109 LEU A CA 1
ATOM 826 C C . LEU A 1 109 ? -1.008 0.434 4.013 1.00 95.50 109 LEU A C 1
ATOM 828 O O . LEU A 1 109 ? -2.178 0.062 3.950 1.00 95.50 109 LEU A O 1
ATOM 832 N N . LEU A 1 110 ? -0.425 0.745 5.166 1.00 96.31 110 LEU A N 1
ATOM 833 C CA . LEU A 1 110 ? -1.140 0.851 6.433 1.00 96.31 110 LEU A CA 1
ATOM 834 C C . LEU A 1 110 ? -1.289 2.331 6.771 1.00 96.31 110 LEU A C 1
ATOM 836 O O . LEU A 1 110 ? -0.292 3.024 6.985 1.00 96.31 110 LEU A O 1
ATOM 840 N N . LEU A 1 111 ? -2.531 2.794 6.814 1.00 95.00 111 LEU A N 1
ATOM 841 C CA . LEU A 1 111 ? -2.896 4.159 7.159 1.00 95.00 111 LEU A CA 1
ATOM 842 C C . LEU A 1 111 ? -3.452 4.194 8.580 1.00 95.00 111 LEU A C 1
ATOM 844 O O . LEU A 1 111 ? -4.264 3.348 8.942 1.00 95.00 111 LEU A O 1
ATOM 848 N N . GLU A 1 112 ? -3.031 5.174 9.365 1.00 94.56 112 GLU A N 1
ATOM 849 C CA . GLU A 1 112 ? -3.592 5.522 10.666 1.00 94.56 112 GLU A CA 1
ATOM 850 C C . GLU A 1 112 ? -4.481 6.761 10.506 1.00 94.56 112 GLU A C 1
ATOM 852 O O . GLU A 1 112 ? -4.061 7.756 9.909 1.00 94.56 112 GLU A O 1
ATOM 857 N N . ILE A 1 113 ? -5.695 6.712 11.047 1.00 94.69 113 ILE A N 1
ATOM 858 C CA . ILE A 1 113 ? -6.631 7.839 11.052 1.00 94.69 113 ILE A CA 1
ATOM 859 C C . ILE A 1 113 ? -6.318 8.701 12.278 1.00 94.69 113 ILE A C 1
ATOM 861 O O . ILE A 1 113 ? -6.464 8.244 13.410 1.00 94.69 113 ILE A O 1
ATOM 865 N N . LYS A 1 114 ? -5.858 9.937 12.071 1.00 93.81 114 LYS A N 1
ATOM 866 C CA . LYS A 1 114 ? -5.489 10.869 13.153 1.00 93.81 114 LYS A CA 1
ATOM 867 C C . LYS A 1 114 ? -6.650 11.748 13.594 1.00 93.81 114 LYS A C 1
ATOM 869 O O . LYS A 1 114 ? -6.852 11.939 14.789 1.00 93.81 114 LYS A O 1
ATOM 874 N N . THR A 1 115 ? -7.430 12.225 12.637 1.00 92.81 115 THR A N 1
ATOM 875 C CA . THR A 1 115 ? -8.632 13.038 12.838 1.00 92.81 115 THR A CA 1
ATOM 876 C C . THR A 1 115 ? -9.777 12.450 12.002 1.00 92.81 115 THR A C 1
ATOM 878 O O . THR A 1 115 ? -9.523 11.588 11.156 1.00 92.81 115 THR A O 1
ATOM 881 N N . PRO A 1 116 ? -11.050 12.812 12.257 1.00 91.38 116 PRO A N 1
ATOM 882 C CA . PRO A 1 116 ? -12.175 12.284 11.487 1.00 91.38 116 PRO A CA 1
ATOM 883 C C . PRO A 1 116 ? -12.006 12.518 9.980 1.00 91.38 116 PRO A C 1
ATOM 885 O O . PRO A 1 116 ? -11.550 13.576 9.558 1.00 91.38 116 PRO A O 1
ATOM 888 N N . LEU A 1 117 ? -12.380 11.529 9.166 1.00 88.88 117 LEU A N 1
ATOM 889 C CA . LEU A 1 117 ? -12.257 11.609 7.709 1.00 88.88 117 LEU A CA 1
ATOM 890 C C . LEU A 1 117 ? -13.319 12.554 7.127 1.00 88.88 117 LEU A C 1
ATOM 892 O O . LEU A 1 117 ? -14.510 12.251 7.222 1.00 88.88 117 LEU A O 1
ATOM 896 N N . ASP A 1 118 ? -12.893 13.633 6.461 1.00 83.50 118 ASP A N 1
ATOM 897 C CA . ASP A 1 118 ? -13.789 14.642 5.859 1.00 83.50 118 ASP A CA 1
ATOM 898 C C . ASP A 1 118 ? -14.822 14.038 4.890 1.00 83.50 118 ASP A C 1
ATOM 900 O O . ASP A 1 118 ? -15.965 14.484 4.823 1.00 83.50 118 ASP A O 1
ATOM 904 N N . ASP A 1 119 ? -14.429 12.985 4.165 1.00 85.62 119 ASP A N 1
ATOM 905 C CA . ASP A 1 119 ? -15.298 12.182 3.299 1.00 85.62 119 ASP A 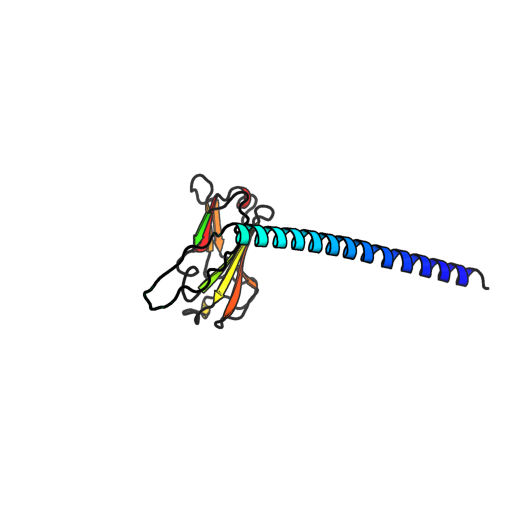CA 1
ATOM 906 C C . ASP A 1 119 ? -15.270 10.707 3.727 1.00 85.62 119 ASP A C 1
ATOM 908 O O . ASP A 1 119 ? -14.816 9.819 3.004 1.00 85.62 119 ASP A O 1
ATOM 912 N N . ALA A 1 120 ? -15.744 10.428 4.944 1.00 85.38 120 ALA A N 1
ATOM 913 C CA . ALA A 1 120 ? -15.882 9.065 5.466 1.00 85.38 120 ALA A CA 1
ATOM 914 C C . ALA A 1 120 ? -16.720 8.133 4.555 1.00 85.38 120 ALA A C 1
ATOM 916 O O . ALA A 1 120 ? -16.591 6.910 4.631 1.00 85.38 120 ALA A O 1
ATOM 917 N N . THR A 1 121 ? -17.569 8.690 3.684 1.00 87.75 121 THR A N 1
ATOM 918 C CA . THR A 1 121 ? -18.384 7.951 2.708 1.00 87.75 121 THR A CA 1
ATOM 919 C C . THR A 1 121 ? -17.597 7.409 1.518 1.00 87.75 121 THR A C 1
ATOM 921 O O . THR A 1 121 ? -17.915 6.316 1.051 1.00 87.75 121 THR A O 1
ATOM 924 N N . ALA A 1 122 ? -16.563 8.109 1.047 1.00 89.06 122 ALA A N 1
ATOM 925 C CA . ALA A 1 122 ? -15.683 7.610 -0.011 1.00 89.06 122 ALA A CA 1
ATOM 926 C C . ALA A 1 122 ? -14.726 6.506 0.465 1.00 89.06 122 ALA A C 1
ATOM 928 O O . ALA A 1 122 ? -14.152 5.794 -0.362 1.00 89.06 122 ALA A O 1
ATOM 929 N N . TRP A 1 123 ? -14.539 6.345 1.779 1.00 91.94 123 TRP A N 1
ATOM 930 C CA . TRP A 1 123 ? -13.683 5.300 2.332 1.00 91.94 123 TRP A CA 1
ATOM 931 C C . TRP A 1 123 ? -14.438 3.972 2.515 1.00 91.94 123 TRP A C 1
ATOM 933 O O . TRP A 1 123 ? -15.549 3.948 3.053 1.00 91.94 123 TRP A O 1
ATOM 943 N N . PRO A 1 124 ? -13.838 2.834 2.125 1.00 92.44 124 PRO A N 1
ATOM 944 C CA . PRO A 1 124 ? -14.457 1.524 2.267 1.00 92.44 124 PRO A CA 1
ATOM 945 C C . PRO A 1 124 ? -14.622 1.131 3.740 1.00 92.44 124 PRO A C 1
ATOM 947 O O . PRO A 1 124 ? -13.752 1.381 4.572 1.00 92.44 124 PRO A O 1
ATOM 950 N N . ARG A 1 125 ? -15.737 0.456 4.045 1.00 91.69 125 ARG A N 1
ATOM 951 C CA . ARG A 1 125 ? -16.021 -0.171 5.355 1.00 91.69 125 ARG A CA 1
ATOM 952 C C . ARG A 1 125 ? -16.037 -1.700 5.304 1.00 91.69 125 ARG A C 1
ATOM 954 O O . ARG A 1 125 ? -16.129 -2.353 6.336 1.00 91.69 125 ARG A O 1
ATOM 961 N N . GLN A 1 126 ? -15.951 -2.277 4.107 1.00 93.25 126 GLN A N 1
ATOM 962 C CA . GLN A 1 126 ? -15.970 -3.718 3.873 1.00 93.25 126 GLN A CA 1
ATOM 963 C C . GLN A 1 126 ? -14.706 -4.134 3.118 1.00 93.25 126 GLN A C 1
ATOM 965 O O . GLN A 1 126 ? -14.285 -3.461 2.178 1.00 93.25 126 GLN A O 1
ATOM 970 N N . GLN A 1 127 ? -14.110 -5.252 3.530 1.00 94.94 127 GLN A N 1
ATOM 971 C CA . GLN A 1 127 ? -12.946 -5.836 2.867 1.00 94.94 127 GLN A CA 1
ATOM 972 C C . GLN A 1 127 ? -13.230 -6.119 1.379 1.00 94.94 127 GLN A C 1
ATOM 974 O O . GLN A 1 127 ? -14.324 -6.546 1.015 1.00 94.94 127 GLN A O 1
ATOM 979 N N . GLY A 1 128 ? -12.231 -5.885 0.528 1.00 94.31 128 GLY A N 1
ATOM 980 C CA . GLY A 1 128 ? -12.297 -6.043 -0.926 1.00 94.31 128 GLY A CA 1
ATOM 981 C C . GLY A 1 128 ? -12.853 -4.830 -1.678 1.00 94.31 128 GLY A C 1
ATOM 982 O O . GLY A 1 128 ? -12.651 -4.742 -2.885 1.00 94.31 128 GLY A O 1
ATOM 983 N N . GLN A 1 129 ? -13.498 -3.877 -0.998 1.00 95.44 129 GLN A N 1
ATOM 984 C CA . GLN A 1 129 ? -13.974 -2.646 -1.637 1.00 95.44 129 GLN A CA 1
ATOM 985 C C . GLN A 1 129 ? -12.800 -1.714 -2.002 1.00 95.44 129 GLN A C 1
ATOM 987 O O . GLN A 1 129 ? -11.806 -1.672 -1.263 1.00 95.44 129 GLN A O 1
ATOM 992 N N . PRO A 1 130 ? -12.892 -0.957 -3.112 1.00 95.00 130 PRO A N 1
ATOM 993 C CA . PRO A 1 130 ? -11.867 0.002 -3.502 1.00 95.00 130 PRO A CA 1
ATOM 994 C C . PRO A 1 130 ? -11.795 1.171 -2.511 1.00 95.00 130 PRO A C 1
ATOM 996 O O . PRO A 1 130 ? -12.802 1.609 -1.958 1.00 95.00 130 PRO A O 1
ATOM 999 N N . ALA A 1 131 ? -10.584 1.675 -2.300 1.00 93.75 131 ALA A N 1
ATOM 1000 C CA . ALA A 1 131 ? -10.305 2.891 -1.552 1.00 93.75 131 ALA A CA 1
ATOM 1001 C C . ALA A 1 131 ? -10.191 4.096 -2.505 1.00 93.75 131 ALA A C 1
ATOM 1003 O O . ALA A 1 131 ? -9.870 3.911 -3.682 1.00 93.75 131 ALA A O 1
ATOM 1004 N N . PRO A 1 132 ? -10.380 5.340 -2.025 1.00 93.62 132 PRO A N 1
ATOM 1005 C CA . PRO A 1 132 ? -10.277 6.552 -2.841 1.00 93.62 132 PRO A CA 1
ATOM 1006 C C . PRO A 1 132 ? -8.808 6.967 -3.071 1.00 93.62 132 PRO A C 1
ATOM 1008 O O . PRO A 1 132 ? -8.476 8.154 -3.039 1.00 93.62 132 PRO A O 1
ATOM 1011 N N . VAL A 1 133 ? -7.930 5.976 -3.261 1.00 93.81 133 VAL A N 1
ATOM 1012 C CA . VAL A 1 133 ? -6.495 6.099 -3.536 1.00 93.81 133 VAL A CA 1
ATOM 1013 C C . VAL A 1 133 ? -6.054 4.999 -4.503 1.00 93.81 133 VAL A C 1
ATOM 1015 O O . VAL A 1 133 ? -6.560 3.872 -4.495 1.00 93.81 133 VAL A O 1
ATOM 1018 N N . SER A 1 134 ? -5.072 5.323 -5.327 1.00 96.06 134 SER A N 1
ATOM 1019 C CA . SER A 1 134 ? -4.505 4.471 -6.365 1.00 96.06 134 SER A CA 1
ATOM 1020 C C . SER A 1 134 ? -2.998 4.338 -6.194 1.00 96.06 134 SER A C 1
ATOM 1022 O O . SER A 1 134 ? -2.328 5.237 -5.680 1.00 96.06 134 SER A O 1
ATOM 1024 N N . VAL A 1 135 ? -2.459 3.206 -6.641 1.00 96.88 135 VAL A N 1
ATOM 1025 C CA . VAL A 1 135 ? -1.019 2.997 -6.765 1.00 96.88 135 VAL A CA 1
ATOM 1026 C C . VAL A 1 135 ? -0.601 3.203 -8.217 1.00 96.88 135 VAL A C 1
ATOM 1028 O O . VAL A 1 135 ? -1.239 2.701 -9.142 1.00 96.88 135 VAL A O 1
ATOM 1031 N N . VAL A 1 136 ? 0.491 3.935 -8.406 1.00 97.25 136 VAL A N 1
ATOM 1032 C CA . VAL A 1 136 ? 1.156 4.157 -9.689 1.00 97.25 136 VAL A CA 1
ATOM 1033 C C . VAL A 1 136 ? 2.581 3.651 -9.563 1.00 97.25 136 VAL A C 1
ATOM 1035 O O . VAL A 1 136 ? 3.313 4.074 -8.669 1.00 97.25 136 VAL A O 1
ATOM 1038 N N . VAL A 1 137 ? 2.982 2.758 -10.459 1.00 96.94 137 VAL A N 1
ATOM 1039 C CA . VAL A 1 137 ? 4.333 2.198 -10.489 1.00 96.94 137 VAL A CA 1
ATOM 1040 C C . VAL A 1 137 ? 5.067 2.736 -11.706 1.00 96.94 137 VAL A C 1
ATOM 1042 O O . VAL A 1 137 ? 4.558 2.657 -12.826 1.00 96.94 137 VAL A O 1
ATOM 1045 N N . GLN A 1 138 ? 6.267 3.266 -11.486 1.00 96.19 138 GLN A N 1
ATOM 1046 C CA . GLN A 1 138 ? 7.184 3.687 -12.540 1.00 96.19 138 GLN A CA 1
ATOM 1047 C C . GLN A 1 138 ? 8.444 2.819 -12.531 1.00 96.19 138 GLN A C 1
ATOM 1049 O O . GLN A 1 138 ? 8.932 2.430 -11.464 1.00 96.19 138 GLN A O 1
ATOM 1054 N N . ASP A 1 139 ? 8.974 2.522 -13.718 1.00 94.88 139 ASP A N 1
ATOM 1055 C CA . ASP A 1 139 ? 10.283 1.877 -13.855 1.00 94.88 139 ASP A CA 1
ATOM 1056 C C . ASP A 1 139 ? 11.437 2.892 -13.811 1.00 94.88 139 ASP A C 1
ATOM 1058 O O . ASP A 1 139 ? 11.247 4.081 -13.545 1.00 94.88 139 ASP A O 1
ATOM 1062 N N . SER A 1 140 ? 12.673 2.426 -13.987 1.00 93.19 140 SER A N 1
ATOM 1063 C CA . SER A 1 140 ? 13.879 3.264 -13.915 1.00 93.19 140 SER A CA 1
ATOM 1064 C C . SER A 1 140 ? 13.996 4.308 -15.032 1.00 93.19 140 SER A C 1
ATOM 1066 O O . SER A 1 140 ? 14.823 5.209 -14.921 1.00 93.19 140 SER A O 1
ATOM 1068 N N . SER A 1 141 ? 13.163 4.237 -16.077 1.00 92.44 141 SER A N 1
ATOM 1069 C CA . SER A 1 141 ? 13.059 5.286 -17.100 1.00 92.44 141 SER A CA 1
ATOM 1070 C C . SER A 1 141 ? 12.116 6.432 -16.702 1.00 92.44 141 SER A C 1
ATOM 1072 O O . SER A 1 141 ? 12.038 7.434 -17.409 1.00 92.44 141 SER A O 1
ATOM 1074 N N . GLY A 1 142 ? 11.381 6.288 -15.591 1.00 91.25 142 GLY A N 1
ATOM 1075 C CA . GLY A 1 142 ? 10.277 7.171 -15.198 1.00 91.25 142 GLY A CA 1
ATOM 1076 C C . GLY A 1 142 ? 8.956 6.879 -15.926 1.00 91.25 142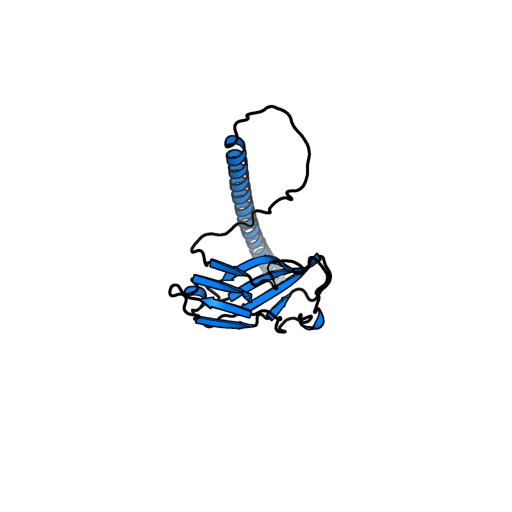 GLY A C 1
ATOM 1077 O O . GLY A 1 142 ? 7.957 7.557 -15.685 1.00 91.25 142 GLY A O 1
ATOM 1078 N N . SER A 1 143 ? 8.918 5.862 -16.793 1.00 94.75 143 SER A N 1
ATOM 1079 C CA . SER A 1 143 ? 7.697 5.432 -17.483 1.00 94.75 143 SER A CA 1
ATOM 1080 C C . SER A 1 143 ? 6.726 4.767 -16.509 1.00 94.75 143 SER A C 1
ATOM 1082 O O . SER A 1 143 ? 7.123 3.893 -15.739 1.00 94.75 143 SER A O 1
ATOM 1084 N N . VAL A 1 144 ? 5.442 5.140 -16.559 1.00 96.44 144 VAL A N 1
ATOM 1085 C CA . VAL A 1 144 ? 4.382 4.448 -15.805 1.00 96.44 144 VAL A CA 1
ATOM 1086 C C . VAL A 1 144 ? 4.165 3.065 -16.413 1.00 96.44 144 VAL A C 1
ATOM 1088 O O . VAL A 1 144 ? 3.755 2.948 -17.565 1.00 96.44 144 VAL A O 1
ATOM 1091 N N . ILE A 1 145 ? 4.436 2.025 -15.626 1.00 96.00 145 ILE A N 1
ATOM 1092 C CA . ILE A 1 145 ? 4.291 0.618 -16.026 1.00 96.00 145 ILE A CA 1
ATOM 1093 C C . ILE A 1 145 ? 3.040 -0.044 -15.444 1.00 96.00 145 ILE A C 1
ATOM 1095 O O . ILE A 1 145 ? 2.617 -1.080 -15.949 1.00 96.00 145 ILE A O 1
ATOM 1099 N N . ALA A 1 146 ? 2.433 0.547 -14.409 1.00 96.00 146 ALA A N 1
ATOM 1100 C CA . ALA A 1 146 ? 1.129 0.135 -13.904 1.00 96.00 146 ALA A CA 1
ATOM 1101 C C . ALA A 1 146 ? 0.418 1.263 -13.141 1.00 96.00 146 ALA A C 1
ATOM 1103 O O . ALA A 1 146 ? 1.053 2.069 -12.460 1.00 96.00 146 ALA A O 1
ATOM 1104 N N . GLU A 1 147 ? -0.911 1.263 -13.203 1.00 96.62 147 GLU A N 1
ATOM 1105 C CA . GLU A 1 147 ? -1.809 2.091 -12.396 1.00 96.62 147 GLU A CA 1
ATOM 1106 C C . GLU A 1 147 ? -3.033 1.253 -12.012 1.00 96.62 147 GLU A C 1
ATOM 1108 O O . GLU A 1 147 ? -3.599 0.573 -12.868 1.00 96.62 147 GLU A O 1
ATOM 1113 N N . MET A 1 148 ? -3.439 1.276 -10.740 1.00 96.25 148 MET A N 1
ATOM 1114 C CA . MET A 1 148 ? -4.643 0.575 -10.271 1.00 96.25 148 MET A CA 1
ATOM 1115 C C . MET A 1 148 ? -5.168 1.150 -8.943 1.00 96.25 148 MET A C 1
ATOM 1117 O O . MET A 1 148 ? -4.380 1.681 -8.152 1.00 96.25 148 MET A O 1
ATOM 1121 N N . PRO A 1 149 ? -6.477 1.030 -8.651 1.00 96.38 149 PRO A N 1
ATOM 1122 C CA . PRO A 1 149 ? -7.019 1.368 -7.338 1.00 96.38 149 PRO A CA 1
ATOM 1123 C C . PRO A 1 149 ? -6.461 0.437 -6.254 1.00 96.38 149 PRO A C 1
ATOM 1125 O O . PRO A 1 149 ? -6.228 -0.750 -6.493 1.00 96.38 149 PRO A O 1
ATOM 1128 N N . MET A 1 150 ? -6.290 0.957 -5.039 1.00 96.62 150 MET A N 1
ATOM 1129 C CA . MET A 1 150 ? -6.063 0.111 -3.867 1.00 96.62 150 MET A CA 1
ATOM 1130 C C . MET A 1 150 ? -7.401 -0.389 -3.310 1.00 96.62 150 MET A C 1
ATOM 1132 O O . MET A 1 150 ? -8.431 0.264 -3.455 1.00 96.62 150 MET A O 1
ATOM 1136 N N . THR A 1 151 ? -7.389 -1.537 -2.638 1.00 97.44 151 THR A N 1
ATOM 1137 C CA . THR A 1 151 ? -8.571 -2.135 -1.993 1.00 97.44 151 THR A CA 1
ATOM 1138 C C . THR A 1 151 ? -8.356 -2.289 -0.493 1.00 97.44 151 THR A C 1
ATOM 1140 O O . THR A 1 151 ? -7.219 -2.441 -0.038 1.00 97.44 151 THR A O 1
ATOM 1143 N N . LEU A 1 152 ? -9.440 -2.260 0.286 1.00 97.38 152 LEU A N 1
ATOM 1144 C CA . LEU A 1 152 ? -9.381 -2.504 1.724 1.00 97.38 152 LEU A CA 1
ATOM 1145 C C . LEU A 1 152 ? -9.091 -3.980 2.002 1.00 97.38 152 LEU A C 1
ATOM 1147 O O . LEU A 1 152 ? -9.908 -4.852 1.712 1.00 97.38 152 LEU A O 1
ATOM 1151 N N . LEU A 1 153 ? -7.949 -4.263 2.617 1.00 96.38 153 LEU A N 1
ATOM 1152 C CA . LEU A 1 153 ? -7.585 -5.594 3.090 1.00 96.38 153 LEU A CA 1
ATOM 1153 C C . LEU A 1 153 ? -8.145 -5.853 4.489 1.00 96.38 153 LEU A C 1
ATOM 1155 O O . LEU A 1 153 ? -8.676 -6.932 4.736 1.00 96.38 153 LEU A O 1
ATOM 1159 N N . ARG A 1 154 ? -7.999 -4.894 5.415 1.00 94.12 154 ARG A N 1
ATOM 1160 C CA . ARG A 1 154 ? -8.445 -4.983 6.820 1.00 94.12 154 ARG A CA 1
ATOM 1161 C C . ARG A 1 154 ? -8.687 -3.591 7.402 1.00 94.12 154 ARG A C 1
ATOM 1163 O O . ARG A 1 154 ? -8.157 -2.612 6.890 1.00 94.12 154 ARG A O 1
ATOM 1170 N N . GLY A 1 155 ? -9.408 -3.538 8.522 1.00 86.00 155 GLY A N 1
ATOM 1171 C CA . GLY A 1 155 ? -9.678 -2.295 9.247 1.00 86.00 155 GLY A CA 1
ATOM 1172 C C . GLY A 1 155 ? -10.900 -1.574 8.692 1.00 86.00 155 GLY A C 1
ATOM 1173 O O . GLY A 1 155 ? -10.787 -0.711 7.837 1.00 86.00 155 GLY A O 1
ATOM 1174 N N . SER A 1 156 ? -12.086 -1.959 9.158 1.00 85.38 156 SER A N 1
ATOM 1175 C CA . SER A 1 156 ? -13.371 -1.372 8.745 1.00 85.38 156 SER A CA 1
ATOM 1176 C C . SER A 1 156 ? -13.771 -0.125 9.545 1.00 85.38 156 SER A C 1
ATOM 1178 O O . SER A 1 156 ? -14.780 0.503 9.227 1.00 85.38 156 SER A O 1
ATOM 1180 N N . SER A 1 157 ? -13.022 0.204 10.602 1.00 90.44 157 SER A N 1
ATOM 1181 C CA . SER A 1 157 ? -13.276 1.362 11.461 1.00 90.44 157 SER A CA 1
ATOM 1182 C C . SER A 1 157 ? -12.691 2.630 10.848 1.00 90.44 157 SER A C 1
ATOM 1184 O O . SER A 1 157 ? -11.536 2.639 10.428 1.00 90.44 157 SER A O 1
ATOM 1186 N N . GLN A 1 158 ? -13.492 3.693 10.836 1.00 90.44 158 GLN A N 1
ATOM 1187 C CA . GLN A 1 158 ? -13.124 5.021 10.333 1.00 90.44 158 GLN A CA 1
ATOM 1188 C C . GLN A 1 158 ? -12.924 6.046 11.466 1.00 90.44 158 GLN A C 1
ATOM 1190 O O . GLN A 1 158 ? -12.725 7.229 11.202 1.00 90.44 158 GLN A O 1
ATOM 1195 N N . GLU A 1 159 ? -12.968 5.591 12.721 1.00 92.75 159 GLU A N 1
ATOM 1196 C CA . GLU A 1 159 ? -12.755 6.425 13.907 1.00 92.75 159 GLU A CA 1
ATOM 1197 C C . GLU A 1 159 ? -11.272 6.809 14.079 1.00 92.75 159 GLU A C 1
ATOM 1199 O O . GLU A 1 159 ? -10.397 5.984 13.787 1.00 92.75 159 GLU A O 1
ATOM 1204 N N . PRO A 1 160 ? -10.955 7.998 14.625 1.00 94.25 160 PRO A N 1
ATOM 1205 C CA . PRO A 1 160 ? -9.595 8.362 15.024 1.00 94.25 160 PRO A CA 1
ATOM 1206 C C . PRO A 1 160 ? -8.913 7.294 15.896 1.00 94.25 160 PRO A C 1
ATOM 1208 O O . PRO A 1 160 ? -9.537 6.665 16.750 1.00 94.25 160 PRO A O 1
ATOM 1211 N N . GLY A 1 161 ? -7.621 7.062 15.660 1.00 92.38 161 GLY A N 1
ATOM 1212 C CA . GLY A 1 161 ? -6.839 5.971 16.252 1.00 92.38 161 GLY A CA 1
ATOM 1213 C C . GLY A 1 161 ? -7.035 4.601 15.583 1.00 92.38 161 GLY A C 1
ATOM 1214 O O . GLY A 1 161 ? -6.324 3.653 15.920 1.00 92.38 161 GLY A O 1
ATOM 1215 N N . SER A 1 162 ? -7.962 4.474 14.627 1.00 95.00 162 SER A N 1
ATOM 1216 C CA . SER A 1 162 ? -8.133 3.255 13.826 1.00 95.00 162 SER A CA 1
ATOM 1217 C C . SER A 1 162 ? -7.124 3.180 12.678 1.00 95.00 162 SER A C 1
ATOM 1219 O O . SER A 1 162 ? -6.569 4.187 12.237 1.00 95.00 162 SER A O 1
ATOM 1221 N N . TYR A 1 163 ? -6.931 1.967 12.154 1.00 95.12 163 TYR A N 1
ATOM 1222 C CA . TYR A 1 163 ? -6.047 1.707 11.021 1.00 95.12 163 TYR A CA 1
ATOM 1223 C C . TYR A 1 163 ? -6.816 1.141 9.828 1.00 95.12 163 TYR A C 1
ATOM 1225 O O . TYR A 1 163 ? -7.609 0.213 9.994 1.00 95.12 163 TYR A O 1
ATOM 1233 N N . LEU A 1 164 ? -6.510 1.638 8.628 1.00 95.19 164 LEU A N 1
ATOM 1234 C CA . LEU A 1 164 ? -6.951 1.086 7.348 1.00 95.19 164 LEU A CA 1
ATOM 1235 C C . LEU A 1 164 ? -5.764 0.377 6.688 1.00 95.19 164 LEU A C 1
ATOM 1237 O O . LEU A 1 164 ? -4.745 0.998 6.382 1.00 95.19 164 LEU A O 1
ATOM 1241 N N . HIS A 1 165 ? -5.879 -0.929 6.454 1.00 97.44 165 HIS A N 1
ATOM 1242 C CA . HIS A 1 165 ? -4.879 -1.702 5.716 1.00 97.44 165 HIS A CA 1
ATOM 1243 C C . HIS A 1 165 ? -5.333 -1.831 4.270 1.00 97.44 165 HIS A C 1
ATOM 1245 O O . HIS A 1 165 ? -6.312 -2.518 3.985 1.00 97.44 165 HIS A O 1
ATOM 1251 N N . LEU A 1 166 ? -4.629 -1.166 3.362 1.00 96.81 166 LEU A N 1
ATOM 1252 C CA . LEU A 1 166 ? -4.896 -1.179 1.931 1.00 96.81 166 LEU A CA 1
ATOM 1253 C C . LEU A 1 166 ? -3.879 -2.043 1.190 1.00 96.81 166 LEU A C 1
ATOM 1255 O O . LEU A 1 166 ? -2.724 -2.167 1.603 1.00 96.81 166 LEU A O 1
ATOM 1259 N N . GLY A 1 167 ? -4.277 -2.569 0.037 1.00 96.94 167 GLY A N 1
ATOM 1260 C CA . GLY A 1 167 ? -3.339 -3.198 -0.881 1.00 96.94 167 GLY A CA 1
ATOM 1261 C C . GLY A 1 167 ? -3.812 -3.251 -2.321 1.00 96.94 167 GLY A C 1
ATOM 1262 O O . GLY A 1 167 ? -4.999 -3.111 -2.624 1.00 96.94 167 GLY A O 1
ATOM 1263 N N . ALA A 1 168 ? -2.844 -3.472 -3.199 1.00 97.25 168 ALA A N 1
ATOM 1264 C CA . ALA A 1 168 ? -3.026 -3.652 -4.627 1.00 97.25 168 ALA A CA 1
ATOM 1265 C C . ALA A 1 168 ? -2.163 -4.826 -5.106 1.00 97.25 168 ALA A C 1
ATOM 1267 O O . ALA A 1 168 ? -1.006 -4.969 -4.697 1.00 97.25 168 ALA A O 1
ATOM 1268 N N . GLN A 1 169 ? -2.742 -5.663 -5.964 1.00 97.00 169 GLN A N 1
ATOM 1269 C CA . GLN A 1 169 ? -2.025 -6.708 -6.683 1.00 97.00 169 GLN A CA 1
ATOM 1270 C C . GLN A 1 169 ? -1.586 -6.124 -8.024 1.00 97.00 169 GLN A C 1
ATOM 1272 O O . GLN A 1 169 ? -2.429 -5.839 -8.872 1.00 97.00 169 GLN A O 1
ATOM 1277 N N . LEU A 1 170 ? -0.283 -5.916 -8.193 1.00 95.12 170 LEU A N 1
ATOM 1278 C CA . LEU A 1 170 ? 0.288 -5.440 -9.445 1.00 95.12 170 LEU A CA 1
ATOM 1279 C C . LEU A 1 170 ? 0.187 -6.546 -10.517 1.00 95.12 170 LEU A C 1
ATOM 1281 O O . LEU A 1 170 ? 0.155 -7.735 -10.172 1.00 95.12 170 LEU A O 1
ATOM 1285 N N . PRO A 1 171 ? 0.164 -6.176 -11.812 1.00 93.62 171 PRO A N 1
ATOM 1286 C CA . PRO A 1 171 ? 0.391 -7.117 -12.902 1.00 93.62 171 PRO A CA 1
ATOM 1287 C C . PRO A 1 171 ? 1.736 -7.839 -12.755 1.00 93.62 171 PRO A C 1
ATOM 1289 O O . PRO A 1 171 ? 2.665 -7.326 -12.130 1.00 93.62 171 PRO A O 1
ATOM 1292 N N . GLU A 1 172 ? 1.837 -9.016 -13.367 1.00 90.25 172 GLU A N 1
ATOM 1293 C CA . GLU A 1 172 ? 3.025 -9.869 -13.286 1.00 90.25 172 GLU A CA 1
ATOM 1294 C C . GLU A 1 172 ? 4.308 -9.113 -13.682 1.00 90.25 172 GLU A C 1
ATOM 1296 O O . GLU A 1 172 ? 4.338 -8.381 -14.675 1.00 90.25 172 GLU A O 1
ATOM 1301 N N . GLN A 1 173 ? 5.381 -9.309 -12.912 1.00 88.81 173 GLN A N 1
ATOM 1302 C CA . GLN A 1 173 ? 6.727 -8.761 -13.133 1.00 88.81 173 GLN A CA 1
ATOM 1303 C C . GLN A 1 173 ? 6.847 -7.229 -12.982 1.00 88.81 173 GLN A C 1
ATOM 1305 O O . GLN A 1 173 ? 7.939 -6.674 -13.141 1.00 88.81 173 GLN A O 1
ATOM 1310 N N . VAL A 1 174 ? 5.769 -6.517 -12.633 1.00 92.50 174 VAL A N 1
ATOM 1311 C CA . VAL A 1 174 ? 5.788 -5.060 -12.402 1.00 92.50 174 VAL A CA 1
ATOM 1312 C C . VAL A 1 174 ? 6.570 -4.709 -11.137 1.00 92.50 174 VAL A C 1
ATOM 1314 O O . VAL A 1 174 ? 7.354 -3.761 -11.146 1.00 92.50 174 VAL A O 1
ATOM 1317 N N . GLY A 1 175 ? 6.416 -5.477 -10.058 1.00 89.06 175 GLY A N 1
ATOM 1318 C CA . GLY A 1 175 ? 7.125 -5.280 -8.794 1.00 89.06 175 GLY A CA 1
ATOM 1319 C C . GLY A 1 175 ? 8.634 -5.481 -8.929 1.00 89.06 175 GLY A C 1
ATOM 1320 O O . GLY A 1 175 ? 9.402 -4.749 -8.311 1.00 89.06 175 GLY A O 1
ATOM 1321 N N . ALA A 1 176 ? 9.073 -6.403 -9.790 1.00 90.62 176 ALA A N 1
ATOM 1322 C CA . ALA A 1 176 ? 10.488 -6.588 -10.123 1.00 90.62 176 ALA A CA 1
ATOM 1323 C C . ALA A 1 176 ? 11.095 -5.392 -10.886 1.00 90.62 176 ALA A C 1
ATOM 1325 O O . ALA A 1 176 ? 12.291 -5.134 -10.763 1.00 90.62 176 ALA A O 1
ATOM 1326 N N . ARG A 1 177 ? 10.275 -4.657 -11.651 1.00 92.75 177 ARG A N 1
ATOM 1327 C CA . ARG A 1 177 ? 10.673 -3.488 -12.460 1.00 92.75 177 ARG A CA 1
ATOM 1328 C C . ARG A 1 177 ? 10.458 -2.136 -11.768 1.00 92.75 177 ARG A C 1
ATOM 1330 O O . ARG A 1 177 ? 10.886 -1.114 -12.302 1.00 92.75 177 ARG A O 1
ATOM 1337 N N . ALA A 1 178 ? 9.782 -2.114 -10.622 1.00 93.06 178 ALA A N 1
ATOM 1338 C CA . ALA A 1 178 ? 9.433 -0.896 -9.903 1.00 93.06 178 ALA A CA 1
ATOM 1339 C C . ALA A 1 178 ? 10.686 -0.156 -9.400 1.00 93.06 178 ALA A C 1
ATOM 1341 O O . ALA A 1 178 ? 11.422 -0.682 -8.568 1.00 93.06 178 ALA A O 1
ATOM 1342 N N . SER A 1 179 ? 10.894 1.085 -9.851 1.00 93.94 179 SER A N 1
ATOM 1343 C CA . SER A 1 179 ? 11.897 2.003 -9.282 1.00 93.94 179 SER A CA 1
ATOM 1344 C C . SER A 1 179 ? 11.258 3.048 -8.362 1.00 93.94 179 SER A C 1
ATOM 1346 O O . SER A 1 179 ? 11.862 3.468 -7.375 1.00 93.94 179 SER A O 1
ATOM 1348 N N . LEU A 1 180 ? 10.003 3.415 -8.643 1.00 95.00 180 LEU A N 1
ATOM 1349 C CA . LEU A 1 180 ? 9.206 4.360 -7.871 1.00 95.00 180 LEU A CA 1
ATOM 1350 C C . LEU A 1 180 ? 7.766 3.855 -7.740 1.00 95.00 180 LEU A C 1
ATOM 1352 O O . LEU A 1 180 ? 7.135 3.467 -8.724 1.00 95.00 180 LEU A O 1
ATOM 1356 N N . ILE A 1 181 ? 7.228 3.947 -6.526 1.00 95.31 181 ILE A N 1
ATOM 1357 C CA . ILE A 1 181 ? 5.800 3.825 -6.238 1.00 95.31 181 ILE A CA 1
ATOM 1358 C C . ILE A 1 181 ? 5.266 5.192 -5.813 1.00 95.31 181 ILE A C 1
ATOM 1360 O O . ILE A 1 181 ? 5.774 5.803 -4.871 1.00 95.31 181 ILE A O 1
ATOM 1364 N N . ALA A 1 182 ? 4.221 5.662 -6.489 1.00 95.88 182 ALA A N 1
ATOM 1365 C CA . ALA A 1 182 ? 3.453 6.832 -6.089 1.00 95.88 182 ALA A CA 1
ATOM 1366 C C . ALA A 1 182 ? 2.037 6.423 -5.657 1.00 95.88 182 ALA A C 1
ATOM 1368 O O . ALA A 1 182 ? 1.368 5.670 -6.362 1.00 95.88 182 ALA A O 1
ATOM 1369 N N . ILE A 1 183 ? 1.577 6.933 -4.515 1.00 95.19 183 ILE A N 1
ATOM 1370 C CA . ILE A 1 183 ? 0.181 6.827 -4.068 1.00 95.19 183 ILE A CA 1
ATOM 1371 C C . ILE A 1 183 ? -0.520 8.151 -4.385 1.00 95.19 183 ILE A C 1
ATOM 1373 O O . ILE A 1 183 ? 0.012 9.199 -4.019 1.00 95.19 183 ILE A O 1
ATOM 1377 N N . ARG A 1 184 ? -1.679 8.126 -5.051 1.00 91.44 184 ARG A N 1
ATOM 1378 C CA . ARG A 1 184 ? -2.487 9.323 -5.366 1.00 91.44 184 ARG A CA 1
ATOM 1379 C C . ARG A 1 184 ? -3.978 9.083 -5.153 1.00 91.44 184 ARG A C 1
ATOM 1381 O O . ARG A 1 184 ? -4.432 7.971 -5.511 1.00 91.44 184 ARG A O 1
#

Organism: NCBI:txid85075

Radius of gyration: 25.99 Å; Cα contacts (8 Å, |Δi|>4): 269; chains: 1; bounding box: 49×92×48 Å